Protein AF-A0A2N5FJL2-F1 (afdb_monomer)

Mean predicted aligned error: 6.17 Å

Radius of gyration: 20.55 Å; Cα contacts (8 Å, |Δi|>4): 129; chains: 1; bounding box: 55×32×54 Å

Secondary structure (DSSP, 8-state):
-HHHHHHHHHHHHHTSTHHHHHHHHHHHHHHHHHHHHHHHHHHS--GGG-SS--HHHHHHHHHHHHHHHHHHHHHHHHHHHHHHHHHHHHHTT---HHHHHHHHHHHHHHHHHHHHHHHHHHHHHHHHHH--HHHHTTTT-HHHHHHHHTT-BTTTBPPPTT-TTHHHHHHHHHHHHHHHHHHHHHH--

Foldseek 3Di:
DVVVVVVLVVVLVVCDDPNVVVLVVLLVVLVVLLVLLVCCVPPHDDCVPDPDNDPVSVVSVVSNVSNVVSLVSNVVSVLVVLLSVLVVCVVVVNDDPVVLCCVQLCVLCVPQVVVLVVLVVVLVCCCPPVVPVVQVCLVVPPVQVVCLNVLCDPPNHHHRGPCVVSVSSSVVVVSSVPSSVVVCVVPVD

pLDDT: mean 87.57, std 9.53, range [47.97, 97.12]

Solvent-accessible surface area (backbone atoms only — not comparable to full-atom values): 10441 Å² total; per-residue (Å²): 108,70,69,59,53,52,54,47,52,57,52,50,59,68,47,42,71,70,51,40,53,53,53,52,47,53,36,51,53,19,52,50,32,34,51,47,16,60,49,38,72,72,77,48,77,61,79,92,75,50,94,70,85,42,73,65,57,53,52,54,48,51,42,31,66,45,10,65,62,21,49,52,54,33,50,55,54,50,50,52,56,49,52,50,55,51,52,51,27,53,76,70,74,64,65,48,69,69,63,51,49,52,58,53,50,51,62,50,48,70,52,47,55,58,49,54,52,50,46,52,54,50,36,50,49,40,28,76,76,66,68,39,60,87,41,50,58,47,76,76,36,61,66,18,50,54,27,45,78,71,46,29,27,81,77,83,29,54,58,47,61,88,46,65,75,54,52,58,53,20,55,53,53,50,50,66,52,49,52,61,51,52,48,48,68,72,66,76,115

Structure (mmCIF, N/CA/C/O backbone):
data_AF-A0A2N5FJL2-F1
#
_entry.id   AF-A0A2N5FJL2-F1
#
loop_
_atom_site.group_PDB
_atom_site.id
_atom_site.type_symbol
_atom_site.label_atom_id
_atom_site.label_alt_id
_atom_site.label_comp_id
_atom_site.label_asym_id
_atom_site.label_entity_id
_atom_site.label_seq_id
_atom_site.pdbx_PDB_ins_code
_atom_site.Cartn_x
_atom_site.Cartn_y
_atom_site.Cartn_z
_atom_site.occupancy
_atom_site.B_iso_or_equiv
_atom_site.auth_seq_id
_atom_site.auth_comp_id
_atom_site.auth_asym_id
_atom_site.auth_atom_id
_atom_site.pdbx_PDB_model_num
ATOM 1 N N . MET A 1 1 ? -21.768 -9.552 21.510 1.00 65.56 1 MET A N 1
ATOM 2 C CA . MET A 1 1 ? -20.830 -8.412 21.659 1.00 65.56 1 MET A CA 1
ATOM 3 C C . MET A 1 1 ? -19.763 -8.614 22.739 1.00 65.56 1 MET A C 1
ATOM 5 O O . MET A 1 1 ? -18.588 -8.571 22.404 1.00 65.56 1 MET A O 1
ATOM 9 N N . ARG A 1 2 ? -20.118 -8.923 23.998 1.00 73.81 2 ARG A N 1
ATOM 10 C CA . ARG A 1 2 ? -19.151 -9.041 25.116 1.00 73.81 2 ARG A CA 1
ATOM 11 C C . ARG A 1 2 ? -18.016 -10.065 24.897 1.00 73.81 2 ARG A C 1
ATOM 13 O O . ARG A 1 2 ? -16.868 -9.764 25.193 1.00 73.81 2 ARG A O 1
ATOM 20 N N . LYS A 1 3 ? -18.317 -11.234 24.309 1.00 82.31 3 LYS A N 1
ATOM 21 C CA . LYS A 1 3 ? -17.318 -12.279 23.988 1.00 82.31 3 LYS A CA 1
ATOM 22 C C . LYS A 1 3 ? -16.325 -11.852 22.897 1.00 82.31 3 LYS A C 1
ATOM 24 O O . LYS A 1 3 ? -15.140 -12.136 23.010 1.00 82.31 3 LYS A O 1
ATOM 29 N N . PHE A 1 4 ? -16.798 -11.149 21.864 1.00 81.62 4 PHE A N 1
ATOM 30 C CA . PHE A 1 4 ? -15.938 -10.651 20.786 1.00 81.62 4 PHE A CA 1
ATOM 31 C C . PHE A 1 4 ? -15.020 -9.532 21.283 1.00 81.62 4 PHE A C 1
ATOM 33 O O . PHE A 1 4 ? -13.820 -9.586 21.044 1.00 81.62 4 PHE A O 1
ATOM 40 N N . TYR A 1 5 ? -15.563 -8.578 22.046 1.00 83.12 5 TYR A N 1
ATOM 41 C CA . TYR A 1 5 ? -14.76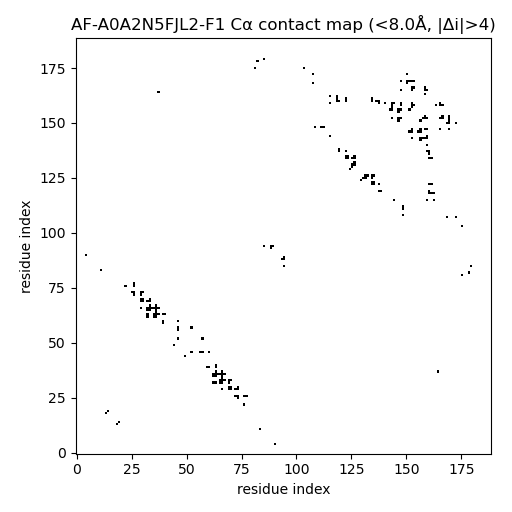3 -7.533 22.685 1.00 83.12 5 TYR A CA 1
ATOM 42 C C . TYR A 1 5 ? -13.690 -8.121 23.610 1.00 83.12 5 TYR A C 1
ATOM 44 O O . TYR A 1 5 ? -12.536 -7.717 23.544 1.00 83.12 5 TYR A O 1
ATOM 52 N N . TRP A 1 6 ? -14.040 -9.124 24.421 1.00 85.19 6 TRP A N 1
ATOM 53 C CA . TRP A 1 6 ? -13.078 -9.794 25.297 1.00 85.19 6 TRP A CA 1
ATOM 54 C C . TRP A 1 6 ? -11.955 -10.489 24.511 1.00 85.19 6 TRP A C 1
ATOM 56 O O . TRP A 1 6 ? -10.779 -10.288 24.812 1.00 85.19 6 TRP A O 1
ATOM 66 N N . ASN A 1 7 ? -12.300 -11.234 23.454 1.00 87.69 7 ASN A N 1
ATOM 67 C CA . ASN A 1 7 ? -11.314 -11.849 22.561 1.00 87.69 7 ASN A CA 1
ATOM 68 C C . ASN A 1 7 ? -10.409 -10.797 21.900 1.00 87.69 7 ASN A C 1
ATOM 70 O O . ASN A 1 7 ? -9.192 -10.979 21.841 1.00 87.69 7 ASN A O 1
ATOM 74 N N . PHE A 1 8 ? -10.994 -9.695 21.420 1.00 88.62 8 PHE A N 1
ATOM 75 C CA . PHE A 1 8 ? -10.256 -8.591 20.815 1.00 88.62 8 PHE A CA 1
ATOM 76 C C . PHE A 1 8 ? -9.307 -7.938 21.819 1.00 88.62 8 PHE A C 1
ATOM 78 O O . PHE A 1 8 ? -8.135 -7.786 21.506 1.00 88.62 8 PHE A O 1
ATOM 85 N N . SER A 1 9 ? -9.774 -7.610 23.025 1.00 87.19 9 SER A N 1
ATOM 86 C CA . SER A 1 9 ? -8.961 -6.982 24.072 1.00 87.19 9 SER A CA 1
ATOM 87 C C . SER A 1 9 ? -7.754 -7.842 24.432 1.00 87.19 9 SER A C 1
ATOM 89 O O . SER A 1 9 ? -6.632 -7.345 24.431 1.00 87.19 9 SER A O 1
ATOM 91 N N . LYS A 1 10 ? -7.969 -9.145 24.654 1.00 89.19 10 LYS A N 1
ATOM 92 C CA . LYS A 1 10 ? -6.892 -10.091 24.962 1.00 89.19 10 LYS A CA 1
ATOM 93 C C . LYS A 1 10 ? -5.885 -10.199 23.815 1.00 89.19 10 LYS A C 1
ATOM 95 O O . LYS A 1 10 ? -4.683 -10.190 24.038 1.00 89.19 10 LYS A O 1
ATOM 100 N N . THR A 1 11 ? -6.370 -10.278 22.577 1.00 88.50 11 THR A N 1
ATOM 101 C CA . THR A 1 11 ? -5.493 -10.336 21.396 1.00 88.50 11 THR A CA 1
ATOM 102 C C . THR A 1 11 ? -4.731 -9.026 21.206 1.00 88.50 11 THR A C 1
ATOM 104 O O . THR A 1 11 ? -3.551 -9.042 20.881 1.00 88.50 11 THR A O 1
ATOM 107 N N . ASN A 1 12 ? -5.389 -7.887 21.425 1.00 89.19 12 ASN A N 1
ATOM 108 C CA . ASN A 1 12 ? -4.780 -6.571 21.320 1.00 89.19 12 ASN A CA 1
ATOM 109 C C . ASN A 1 12 ? -3.627 -6.432 22.315 1.00 89.19 12 ASN A C 1
ATOM 111 O O . ASN A 1 12 ? -2.563 -6.005 21.895 1.00 89.19 12 ASN A O 1
ATOM 115 N N . GLU A 1 13 ? -3.821 -6.842 23.569 1.00 90.19 13 GLU A N 1
ATOM 116 C CA . GLU A 1 13 ? -2.788 -6.847 24.613 1.00 90.19 13 GLU A CA 1
ATOM 117 C C . GLU A 1 13 ? -1.582 -7.721 24.230 1.00 90.19 13 GLU A C 1
ATOM 119 O O . GLU A 1 13 ? -0.443 -7.273 24.317 1.00 90.19 13 GLU A O 1
ATOM 124 N N . LEU A 1 14 ? -1.816 -8.927 23.695 1.00 90.25 14 LEU A N 1
ATOM 125 C CA . LEU A 1 14 ? -0.743 -9.815 23.218 1.00 90.25 14 LEU A CA 1
ATOM 126 C C . LEU A 1 14 ? 0.071 -9.223 22.058 1.00 90.25 14 LEU A C 1
ATOM 128 O O . LEU A 1 14 ? 1.234 -9.574 21.874 1.00 90.25 14 LEU A O 1
ATOM 132 N N . LEU A 1 15 ? -0.544 -8.354 21.256 1.00 90.31 15 LEU A N 1
ATOM 133 C CA . LEU A 1 15 ? 0.090 -7.688 20.120 1.00 90.31 15 LEU A CA 1
ATOM 134 C C . LEU A 1 15 ? 0.692 -6.319 20.494 1.00 90.31 15 LEU A C 1
ATOM 136 O O . LEU A 1 15 ? 1.137 -5.592 19.602 1.00 90.31 15 LEU A O 1
ATOM 140 N N . GLU A 1 16 ? 0.657 -5.899 21.762 1.00 88.94 16 GLU A N 1
ATOM 141 C CA . GLU A 1 16 ? 1.341 -4.689 22.248 1.00 88.94 16 GLU A CA 1
ATOM 142 C C . GLU A 1 16 ? 2.823 -4.959 22.572 1.00 88.94 16 GLU A C 1
ATOM 144 O O . GLU A 1 16 ? 3.306 -6.093 22.563 1.00 88.94 16 GLU A O 1
ATOM 149 N N . GLY A 1 17 ? 3.586 -3.884 22.789 1.00 91.06 17 GLY A N 1
ATOM 150 C CA . GLY A 1 17 ? 5.007 -3.959 23.130 1.00 91.06 17 GLY A CA 1
ATOM 151 C C . GLY A 1 17 ? 5.874 -4.580 22.029 1.00 91.06 17 GLY A C 1
ATOM 152 O O . GLY A 1 17 ? 5.734 -4.259 20.847 1.00 91.06 17 GLY A O 1
ATOM 153 N N . ASN A 1 18 ? 6.783 -5.473 22.430 1.00 92.38 18 ASN A N 1
ATOM 154 C CA . ASN A 1 18 ? 7.815 -6.041 21.556 1.00 92.38 18 ASN A CA 1
ATOM 155 C C . ASN A 1 18 ? 7.240 -6.791 20.348 1.00 92.38 18 ASN A C 1
ATOM 157 O O . ASN A 1 18 ? 7.822 -6.744 19.268 1.00 92.38 18 ASN A O 1
ATOM 161 N N . VAL A 1 19 ? 6.082 -7.442 20.496 1.00 93.25 19 VAL A N 1
ATOM 162 C CA . VAL A 1 19 ? 5.448 -8.185 19.396 1.00 93.25 19 VAL A CA 1
ATOM 163 C C . VAL A 1 19 ? 5.105 -7.251 18.238 1.00 93.25 19 VAL A C 1
ATOM 165 O O . VAL A 1 19 ? 5.407 -7.573 17.092 1.00 93.25 19 VAL A O 1
ATOM 168 N N . SER A 1 20 ? 4.557 -6.064 18.523 1.00 92.75 20 SER A N 1
ATOM 169 C CA . SER A 1 20 ? 4.273 -5.061 17.488 1.00 92.75 20 SER A CA 1
ATOM 170 C C . SER A 1 20 ? 5.537 -4.666 16.726 1.00 92.75 20 SER A C 1
ATOM 172 O O . SER A 1 20 ? 5.499 -4.569 15.504 1.00 92.75 20 SER A O 1
ATOM 174 N N . ILE A 1 21 ? 6.657 -4.495 17.436 1.00 94.12 21 ILE A N 1
ATOM 175 C CA . ILE A 1 21 ? 7.946 -4.107 16.847 1.00 94.12 21 ILE A CA 1
ATOM 176 C C . ILE A 1 21 ? 8.453 -5.195 15.898 1.00 94.12 21 ILE A C 1
ATOM 178 O O . ILE A 1 21 ? 8.869 -4.890 14.782 1.00 94.12 21 ILE A O 1
ATOM 182 N N . TYR A 1 22 ? 8.387 -6.467 16.300 1.00 96.25 22 TYR A N 1
ATOM 183 C CA . TYR A 1 22 ? 8.790 -7.575 15.431 1.00 96.25 22 TYR A CA 1
ATOM 184 C C . TYR A 1 22 ? 7.899 -7.688 14.192 1.00 96.25 22 TYR A C 1
ATOM 186 O O . TYR A 1 22 ? 8.405 -7.911 13.094 1.00 96.25 22 TYR A O 1
ATOM 194 N N . LEU A 1 23 ? 6.585 -7.500 14.337 1.00 95.75 23 LEU A N 1
ATOM 195 C CA . LEU A 1 23 ? 5.662 -7.515 13.201 1.00 95.75 23 LEU A CA 1
ATOM 196 C C . LEU A 1 23 ? 5.923 -6.345 12.243 1.00 95.75 23 LEU A C 1
ATOM 198 O O . LEU A 1 23 ? 5.910 -6.547 11.030 1.00 95.75 23 LEU A O 1
ATOM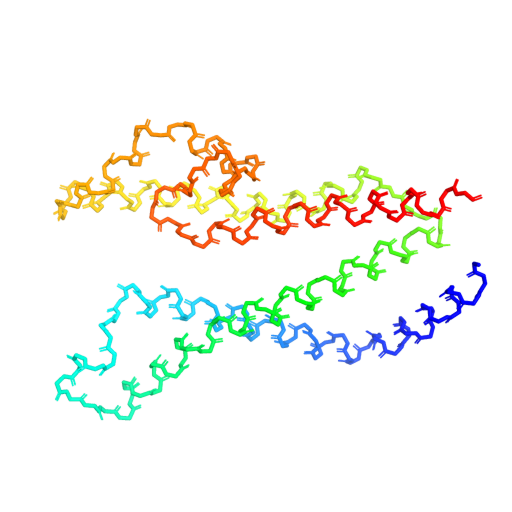 202 N N . ASP A 1 24 ? 6.218 -5.151 12.759 1.00 94.56 24 ASP A N 1
ATOM 203 C CA . ASP A 1 24 ? 6.614 -4.007 11.934 1.00 94.56 24 ASP A CA 1
ATOM 204 C C . ASP A 1 24 ? 7.961 -4.233 11.237 1.00 94.56 24 ASP A C 1
ATOM 206 O O . ASP A 1 24 ? 8.095 -3.902 10.057 1.00 94.56 24 ASP A O 1
ATOM 210 N N . LEU A 1 25 ? 8.928 -4.868 11.908 1.00 96.62 25 LEU A N 1
ATOM 211 C CA . LEU A 1 25 ? 10.204 -5.258 11.306 1.00 96.62 25 LEU A CA 1
ATOM 212 C C . LEU A 1 25 ? 9.999 -6.248 10.153 1.00 96.62 25 LEU A C 1
ATOM 214 O O . LEU A 1 25 ? 10.543 -6.041 9.071 1.00 96.62 25 LEU A O 1
ATOM 218 N N . ILE A 1 26 ? 9.180 -7.286 10.349 1.00 97.12 26 ILE A N 1
ATOM 219 C CA . ILE A 1 26 ? 8.844 -8.253 9.292 1.00 97.12 26 ILE A CA 1
ATOM 220 C C . ILE A 1 26 ? 8.176 -7.538 8.115 1.00 97.12 26 ILE A C 1
ATOM 222 O O . ILE A 1 26 ? 8.493 -7.820 6.959 1.00 97.12 26 ILE A O 1
ATOM 226 N N . ARG A 1 27 ? 7.291 -6.574 8.390 1.00 95.56 27 ARG A N 1
ATOM 227 C CA . ARG A 1 27 ? 6.667 -5.735 7.359 1.00 95.56 27 ARG A CA 1
ATOM 228 C C . ARG A 1 27 ? 7.701 -4.910 6.592 1.00 95.56 27 ARG A C 1
ATOM 230 O O . ARG 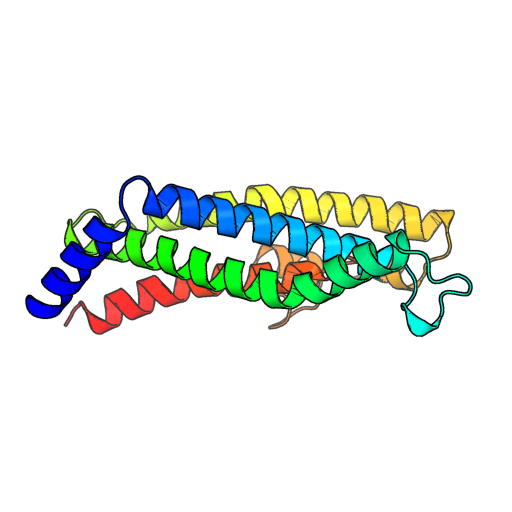A 1 27 ? 7.629 -4.846 5.369 1.00 95.56 27 ARG A O 1
ATOM 237 N N . GLY A 1 28 ? 8.671 -4.320 7.290 1.00 95.81 28 GLY A N 1
ATOM 238 C CA . GLY A 1 28 ? 9.775 -3.569 6.692 1.00 95.81 28 GLY A CA 1
ATOM 239 C C . GLY A 1 28 ? 10.668 -4.439 5.806 1.00 95.81 28 GLY A C 1
ATOM 240 O O . GLY A 1 28 ? 10.928 -4.080 4.661 1.00 95.81 28 GLY A O 1
ATOM 241 N N . ILE A 1 29 ? 11.065 -5.618 6.293 1.00 96.38 29 ILE A N 1
ATOM 242 C CA . ILE A 1 29 ? 11.832 -6.604 5.515 1.00 96.38 29 ILE A CA 1
ATOM 243 C C . ILE A 1 29 ? 11.040 -7.033 4.278 1.00 96.38 29 ILE A C 1
ATOM 245 O O . ILE A 1 29 ? 11.588 -7.064 3.180 1.00 96.38 29 ILE A O 1
ATOM 249 N N . SER A 1 30 ? 9.742 -7.298 4.439 1.00 96.69 30 SER A N 1
ATOM 250 C CA . SER A 1 30 ? 8.867 -7.660 3.323 1.00 96.69 30 SER A CA 1
ATOM 251 C C . SER A 1 30 ? 8.857 -6.561 2.264 1.00 96.69 30 SER A C 1
ATOM 253 O O . SER A 1 30 ? 9.096 -6.848 1.100 1.00 96.69 30 SER A O 1
ATOM 255 N N . ALA A 1 31 ? 8.682 -5.295 2.655 1.00 94.44 31 ALA A N 1
ATOM 256 C CA . ALA A 1 31 ? 8.710 -4.170 1.720 1.00 94.44 31 ALA A CA 1
ATOM 257 C C . ALA A 1 31 ? 10.043 -4.063 0.956 1.00 94.44 31 ALA A C 1
ATOM 259 O O . ALA A 1 31 ? 10.035 -3.813 -0.246 1.00 94.44 31 ALA A O 1
ATOM 260 N N . ILE A 1 32 ? 11.179 -4.304 1.620 1.00 94.25 32 ILE A N 1
ATOM 261 C CA . ILE A 1 32 ? 12.495 -4.323 0.963 1.00 94.25 32 ILE A CA 1
ATOM 262 C C . ILE A 1 32 ? 12.565 -5.446 -0.074 1.00 94.25 32 ILE A C 1
ATOM 264 O O . ILE A 1 32 ? 12.991 -5.200 -1.199 1.00 94.25 32 ILE A O 1
ATOM 268 N N . LEU A 1 33 ? 12.118 -6.657 0.269 1.00 94.31 33 LEU A N 1
ATOM 269 C CA . LEU A 1 33 ? 12.106 -7.791 -0.661 1.00 94.31 33 LEU A CA 1
ATOM 270 C C . LEU A 1 33 ? 11.237 -7.514 -1.894 1.00 94.31 33 LEU A C 1
ATOM 272 O O . LEU A 1 33 ? 11.643 -7.845 -3.003 1.00 94.31 33 LEU A O 1
ATOM 276 N N . VAL A 1 34 ? 10.091 -6.845 -1.726 1.00 94.06 34 VAL A N 1
ATOM 277 C CA . VAL A 1 34 ? 9.234 -6.423 -2.848 1.00 94.06 34 VAL A CA 1
ATOM 278 C C . VAL A 1 34 ? 9.956 -5.432 -3.762 1.00 94.06 34 VAL A C 1
ATOM 280 O O . VAL A 1 34 ? 9.934 -5.583 -4.980 1.00 94.06 34 VAL A O 1
ATOM 283 N N . VAL A 1 35 ? 10.646 -4.439 -3.195 1.00 91.50 35 VAL A N 1
ATOM 284 C CA . VAL A 1 35 ? 11.438 -3.488 -3.993 1.00 91.50 35 VAL A CA 1
ATOM 285 C C . VAL A 1 35 ? 12.571 -4.203 -4.729 1.00 91.50 35 VAL A C 1
ATOM 287 O O . VAL A 1 35 ? 12.809 -3.919 -5.901 1.00 91.50 35 VAL A O 1
ATOM 290 N N . MET A 1 36 ? 13.253 -5.146 -4.073 1.00 90.00 36 MET A N 1
ATOM 291 C CA . MET A 1 36 ? 14.315 -5.932 -4.704 1.00 90.00 36 MET A CA 1
ATOM 292 C C . MET A 1 36 ? 13.787 -6.790 -5.855 1.00 90.00 36 MET A C 1
ATOM 294 O O . MET A 1 36 ? 14.445 -6.871 -6.888 1.00 90.00 36 MET A O 1
ATOM 298 N N . GLU A 1 37 ? 12.602 -7.385 -5.724 1.00 90.62 37 GLU A N 1
ATOM 299 C CA . GLU A 1 37 ? 11.956 -8.127 -6.810 1.00 90.62 37 GLU A CA 1
ATOM 300 C C . GLU A 1 37 ? 11.612 -7.220 -7.995 1.00 90.62 37 GLU A C 1
ATOM 302 O O . GLU A 1 37 ? 11.964 -7.551 -9.128 1.00 90.62 37 GLU A O 1
ATOM 307 N N . HIS A 1 38 ? 11.027 -6.045 -7.751 1.00 89.56 38 HIS A N 1
ATOM 308 C CA . HIS A 1 38 ? 10.702 -5.089 -8.812 1.00 89.56 38 HIS A CA 1
ATOM 309 C C . HIS A 1 38 ? 11.944 -4.537 -9.518 1.00 89.56 38 HIS A C 1
ATOM 311 O O . HIS A 1 38 ? 11.921 -4.330 -10.728 1.00 89.56 38 HIS A O 1
ATOM 317 N N . LEU A 1 39 ? 13.043 -4.311 -8.794 1.00 86.62 39 LEU A N 1
ATOM 318 C CA . LEU A 1 39 ? 14.315 -3.923 -9.406 1.00 86.62 39 LEU A CA 1
ATOM 319 C C . LEU A 1 39 ? 14.905 -5.078 -10.215 1.00 86.62 39 LEU A C 1
ATOM 321 O O . LEU A 1 39 ? 15.305 -4.898 -11.362 1.00 86.62 39 LEU A O 1
ATOM 325 N N . SER A 1 40 ? 14.932 -6.273 -9.630 1.00 84.44 40 SER A N 1
ATOM 326 C CA . SER A 1 40 ? 15.533 -7.458 -10.234 1.00 84.44 40 SER A CA 1
ATOM 327 C C . SER A 1 40 ? 14.811 -7.881 -11.517 1.00 84.44 40 SER A C 1
ATOM 329 O O . SER A 1 40 ? 15.462 -8.094 -12.534 1.00 84.44 40 SER A O 1
ATOM 331 N N . SER A 1 41 ? 13.474 -7.874 -11.522 1.00 81.25 41 SER A N 1
ATOM 332 C CA . SER A 1 41 ? 12.656 -8.201 -12.703 1.00 81.25 41 SER A CA 1
ATOM 333 C C . SER A 1 41 ? 12.803 -7.206 -13.859 1.00 81.25 41 SER A C 1
ATOM 335 O O . SER A 1 41 ? 12.431 -7.519 -14.988 1.00 81.25 41 SER A O 1
ATOM 337 N N . ARG A 1 42 ? 13.329 -6.003 -13.597 1.00 80.69 42 ARG A N 1
ATOM 338 C CA . ARG A 1 42 ? 13.566 -4.967 -14.615 1.00 80.69 42 ARG A CA 1
ATOM 339 C C . ARG A 1 42 ? 15.014 -4.898 -15.080 1.00 80.69 42 ARG A C 1
ATOM 341 O O . ARG A 1 42 ? 15.252 -4.511 -16.219 1.00 80.69 42 ARG A O 1
ATOM 348 N N . LEU A 1 43 ? 15.964 -5.214 -14.202 1.00 80.38 43 LEU A N 1
ATOM 349 C CA . LEU A 1 43 ? 17.396 -5.048 -14.461 1.00 80.38 43 LEU A CA 1
ATOM 350 C C . LEU A 1 43 ? 18.094 -6.344 -14.875 1.00 80.38 43 LEU A C 1
ATOM 352 O O . LEU A 1 43 ? 19.145 -6.278 -15.510 1.00 80.38 43 LEU A O 1
ATOM 356 N N . PHE A 1 44 ? 17.550 -7.506 -14.515 1.00 80.44 44 PHE A N 1
ATOM 357 C CA . PHE A 1 44 ? 18.192 -8.794 -14.754 1.00 80.44 44 PHE A CA 1
ATOM 358 C C . PHE A 1 44 ? 17.378 -9.675 -15.703 1.00 80.44 44 PHE A C 1
ATOM 360 O O . PHE A 1 44 ? 16.153 -9.601 -15.768 1.00 80.44 44 PHE A O 1
ATOM 367 N N . VAL A 1 45 ? 18.095 -10.523 -16.440 1.00 76.19 45 VAL A N 1
ATOM 368 C CA . VAL A 1 45 ? 17.514 -11.571 -17.287 1.00 76.19 45 VAL A CA 1
ATOM 369 C C . VAL A 1 45 ? 17.101 -12.779 -16.443 1.00 76.19 45 VAL A C 1
ATOM 371 O O . VAL A 1 45 ? 17.543 -12.938 -15.301 1.00 76.19 45 VAL A O 1
ATOM 374 N N . GLY A 1 46 ? 16.250 -13.641 -17.003 1.00 74.38 46 GLY A N 1
ATOM 375 C CA . GLY A 1 46 ? 15.836 -14.873 -16.339 1.00 74.38 46 GLY A CA 1
ATOM 376 C C . GLY A 1 46 ? 17.038 -15.756 -15.996 1.00 74.38 46 GLY A C 1
ATOM 377 O O . GLY A 1 46 ? 17.997 -15.836 -16.757 1.00 74.38 46 GLY A O 1
ATOM 378 N N . TYR A 1 47 ? 16.991 -16.450 -14.853 1.00 69.06 47 TYR A N 1
ATOM 379 C CA . TYR A 1 47 ? 18.125 -17.255 -14.372 1.00 69.06 47 TYR A CA 1
ATOM 380 C C . TYR A 1 47 ? 18.589 -18.331 -15.369 1.00 69.06 47 TYR A C 1
ATOM 382 O O . TYR A 1 47 ? 19.772 -18.660 -15.414 1.00 69.06 47 TYR A O 1
ATOM 390 N N . GLY A 1 48 ? 17.669 -18.854 -16.189 1.00 71.56 48 GLY A N 1
ATOM 391 C CA . GLY A 1 48 ? 17.972 -19.831 -17.240 1.00 71.56 48 GLY A CA 1
ATOM 392 C C . GLY A 1 48 ? 18.796 -19.279 -18.407 1.00 71.56 48 GLY A C 1
ATOM 393 O O . GLY A 1 48 ? 19.444 -20.062 -19.094 1.00 71.56 48 GLY A O 1
ATOM 394 N N . ASP A 1 49 ? 18.825 -17.958 -18.586 1.00 78.06 49 ASP A N 1
ATOM 395 C CA . ASP A 1 49 ? 19.524 -17.274 -19.681 1.00 78.06 49 ASP A CA 1
ATOM 396 C C . ASP A 1 49 ? 20.906 -16.745 -19.252 1.00 78.06 49 ASP A C 1
ATOM 398 O O . ASP A 1 49 ? 21.593 -16.065 -20.014 1.00 78.06 49 ASP A O 1
ATOM 402 N N . ILE A 1 50 ? 21.328 -17.025 -18.012 1.00 81.12 50 ILE A N 1
ATOM 403 C CA . ILE A 1 50 ? 22.609 -16.564 -17.472 1.00 81.12 50 ILE A CA 1
ATOM 404 C C . ILE A 1 50 ? 23.726 -17.520 -17.908 1.00 81.12 50 ILE A C 1
ATOM 406 O O . ILE A 1 50 ? 23.804 -18.653 -17.435 1.00 81.12 50 ILE A O 1
ATOM 410 N N . GLU A 1 51 ? 24.647 -17.026 -18.741 1.00 77.12 51 GLU A N 1
ATOM 411 C CA . GLU A 1 51 ? 25.811 -17.789 -19.223 1.00 77.12 51 GLU A CA 1
ATOM 412 C C . GLU A 1 51 ? 26.753 -18.245 -18.091 1.00 77.12 51 GLU A C 1
ATOM 414 O O . GLU A 1 51 ? 27.380 -19.299 -18.190 1.00 77.12 51 GLU A O 1
ATOM 419 N N . ASN A 1 52 ? 26.852 -17.474 -16.998 1.00 76.19 52 ASN A N 1
ATOM 420 C CA . ASN A 1 52 ? 27.701 -17.791 -15.846 1.00 76.19 52 ASN A CA 1
ATOM 421 C C . ASN A 1 52 ? 26.935 -17.697 -14.515 1.00 76.19 52 ASN A C 1
ATOM 423 O O . ASN A 1 52 ? 26.734 -16.618 -13.947 1.00 76.19 52 ASN A O 1
ATOM 427 N N . GLN A 1 53 ? 26.513 -18.853 -14.005 1.00 80.00 53 GLN A N 1
ATOM 428 C CA . GLN A 1 53 ? 25.713 -18.996 -12.787 1.00 80.00 53 GLN A CA 1
ATOM 429 C C . GLN A 1 53 ? 26.564 -18.828 -11.517 1.00 80.00 53 GLN A C 1
ATOM 431 O O . GLN A 1 53 ? 26.850 -19.777 -10.787 1.00 80.00 53 GLN A O 1
ATOM 436 N N . SER A 1 54 ? 26.973 -17.593 -11.233 1.00 86.06 54 SER A N 1
ATOM 437 C CA . SER A 1 54 ? 27.687 -17.257 -9.997 1.00 86.06 54 SER A CA 1
ATOM 438 C C . SER A 1 54 ? 26.794 -17.370 -8.749 1.00 86.06 54 SER A C 1
ATOM 440 O O . SER A 1 54 ? 25.570 -17.225 -8.817 1.00 86.06 54 SER A O 1
ATOM 442 N N . LEU A 1 55 ? 27.415 -17.537 -7.572 1.00 86.25 55 LEU A N 1
ATOM 443 C CA . LEU A 1 55 ? 26.719 -17.480 -6.276 1.00 86.25 55 LEU A CA 1
ATOM 444 C C . LEU A 1 55 ? 25.904 -16.182 -6.132 1.00 86.25 55 LEU A C 1
ATOM 446 O O . LEU A 1 55 ? 24.783 -16.201 -5.634 1.00 86.25 55 LEU A O 1
ATOM 450 N N . LEU A 1 56 ? 26.452 -15.057 -6.600 1.00 84.75 56 LEU A N 1
ATOM 451 C CA . LEU A 1 56 ? 25.778 -13.763 -6.550 1.00 84.75 56 LEU A CA 1
ATOM 452 C C . LEU A 1 56 ? 24.512 -13.748 -7.418 1.00 84.75 56 LEU A C 1
ATOM 454 O O . LEU A 1 56 ? 23.470 -13.293 -6.953 1.00 84.75 56 LEU A O 1
ATOM 458 N N . ALA A 1 57 ? 24.576 -14.290 -8.638 1.00 83.06 57 ALA A N 1
ATOM 459 C CA . ALA A 1 57 ? 23.411 -14.409 -9.515 1.00 83.06 57 ALA A CA 1
ATOM 460 C C . ALA A 1 57 ? 22.318 -15.290 -8.887 1.00 83.06 57 ALA A C 1
ATOM 462 O O . ALA A 1 57 ? 21.141 -14.934 -8.916 1.00 83.06 57 ALA A O 1
ATOM 463 N N . MET A 1 58 ? 22.708 -16.394 -8.242 1.00 84.69 58 MET A N 1
ATOM 464 C CA . MET A 1 58 ? 21.783 -17.254 -7.500 1.00 84.69 58 MET A CA 1
ATOM 465 C C . MET A 1 58 ? 21.117 -16.514 -6.329 1.00 84.69 58 MET A C 1
ATOM 467 O O . MET A 1 58 ? 19.908 -16.629 -6.142 1.00 84.69 58 MET A O 1
ATOM 471 N N . LEU A 1 59 ? 21.875 -15.726 -5.558 1.00 85.06 59 LEU A N 1
ATOM 472 C CA . LEU A 1 59 ? 21.333 -14.936 -4.447 1.00 85.06 59 LEU A CA 1
ATOM 473 C C . LEU A 1 59 ? 20.368 -13.842 -4.928 1.00 85.06 59 LEU A C 1
ATOM 475 O O . LEU A 1 59 ? 19.299 -13.676 -4.346 1.00 85.06 59 LEU A O 1
ATOM 479 N N . LEU A 1 60 ? 20.704 -13.120 -6.000 1.00 83.62 60 LEU A N 1
ATOM 480 C CA . LEU A 1 60 ? 19.830 -12.095 -6.585 1.00 83.62 60 LEU A CA 1
ATOM 481 C C . LEU A 1 60 ? 18.537 -12.696 -7.149 1.00 83.62 60 LEU A C 1
ATOM 483 O O . LEU A 1 60 ? 17.464 -12.110 -6.995 1.00 83.62 60 LEU A O 1
ATOM 487 N N . TYR A 1 61 ? 18.626 -13.879 -7.756 1.00 85.44 61 TYR A N 1
ATOM 488 C CA . TYR A 1 61 ? 17.454 -14.603 -8.230 1.00 85.44 61 TYR A CA 1
ATOM 489 C C . TYR A 1 61 ? 16.581 -15.101 -7.074 1.00 85.44 61 TYR A C 1
ATOM 491 O O . TYR A 1 61 ? 15.363 -14.950 -7.115 1.00 85.44 61 TYR A O 1
ATOM 499 N N . LEU A 1 62 ? 17.181 -15.606 -5.990 1.00 85.44 62 LEU A N 1
ATOM 500 C CA . LEU A 1 62 ? 16.434 -15.973 -4.786 1.00 85.44 62 LEU A CA 1
ATOM 501 C C . LEU A 1 62 ? 15.650 -14.776 -4.228 1.00 85.44 62 LEU A C 1
ATOM 503 O O . LEU A 1 62 ? 14.471 -14.912 -3.911 1.00 85.44 62 LEU A O 1
ATOM 507 N N . LEU A 1 63 ? 16.275 -13.597 -4.150 1.00 84.88 63 LEU A N 1
ATOM 508 C CA . LEU A 1 63 ? 15.603 -12.371 -3.705 1.00 84.88 63 LEU A CA 1
ATOM 509 C C . LEU A 1 63 ? 14.425 -11.987 -4.612 1.00 84.88 63 LEU A C 1
ATOM 511 O O . LEU A 1 63 ? 13.408 -11.523 -4.103 1.00 84.88 63 LEU A O 1
ATOM 515 N N . ASN A 1 64 ? 14.534 -12.220 -5.924 1.00 85.81 64 ASN A N 1
ATOM 516 C CA . ASN A 1 64 ? 13.438 -12.004 -6.868 1.00 85.81 64 ASN A CA 1
ATOM 517 C C . ASN A 1 64 ? 12.238 -12.919 -6.565 1.00 85.81 64 ASN A C 1
ATOM 519 O O . ASN A 1 64 ? 11.126 -12.435 -6.375 1.00 85.81 64 ASN A O 1
ATOM 523 N N . ILE A 1 65 ? 12.463 -14.226 -6.400 1.00 87.69 65 ILE A N 1
ATOM 524 C CA . ILE A 1 65 ? 11.383 -15.190 -6.112 1.00 87.69 65 ILE A CA 1
ATOM 525 C C . ILE A 1 65 ? 10.666 -14.858 -4.794 1.00 87.69 65 ILE A C 1
ATOM 527 O O . ILE A 1 65 ? 9.457 -15.063 -4.663 1.00 87.69 65 ILE A O 1
ATOM 531 N N . LEU A 1 66 ? 11.397 -14.335 -3.806 1.00 91.50 66 LEU A N 1
ATOM 532 C CA . LEU A 1 66 ? 10.840 -13.987 -2.500 1.00 91.50 66 LEU A CA 1
ATOM 533 C C . LEU A 1 66 ? 9.910 -12.766 -2.527 1.00 91.50 66 LEU A C 1
ATOM 535 O O . LEU A 1 66 ? 9.138 -12.596 -1.581 1.00 91.50 66 LEU A O 1
ATOM 539 N N . GLY A 1 67 ? 9.923 -11.946 -3.583 1.00 91.00 67 GLY A N 1
ATOM 540 C CA . GLY A 1 67 ? 9.085 -10.748 -3.665 1.00 91.00 67 GLY A CA 1
ATOM 541 C C . GLY A 1 67 ? 7.589 -11.051 -3.625 1.00 91.00 67 GLY A C 1
ATOM 542 O O . GLY A 1 67 ? 6.866 -10.448 -2.835 1.00 91.00 67 GLY A O 1
ATOM 543 N N . GLY A 1 68 ? 7.121 -12.035 -4.399 1.00 91.19 68 GLY A N 1
ATOM 544 C CA . GLY A 1 68 ? 5.705 -12.426 -4.423 1.00 91.19 68 GLY A CA 1
ATOM 545 C C . GLY A 1 68 ? 5.162 -12.814 -3.036 1.00 91.19 68 GLY A C 1
ATOM 546 O O . GLY A 1 68 ? 4.220 -12.182 -2.549 1.00 91.19 68 GLY A O 1
ATOM 547 N N . PRO A 1 69 ? 5.768 -13.799 -2.345 1.00 94.88 69 PRO A N 1
ATOM 548 C CA . PRO A 1 69 ? 5.408 -14.139 -0.969 1.00 94.88 69 PRO A CA 1
ATOM 549 C C . PRO A 1 69 ? 5.543 -12.961 0.007 1.00 94.88 69 PRO A C 1
ATOM 551 O O . PRO A 1 69 ? 4.696 -12.795 0.888 1.00 94.88 69 PRO A O 1
ATOM 554 N N . ALA A 1 70 ? 6.565 -12.115 -0.156 1.00 95.81 70 ALA A N 1
ATOM 555 C CA . ALA A 1 70 ? 6.764 -10.939 0.688 1.00 95.81 70 ALA A CA 1
ATOM 556 C C . ALA A 1 70 ? 5.620 -9.920 0.556 1.00 95.81 70 ALA A C 1
ATOM 558 O O . ALA A 1 70 ? 5.170 -9.394 1.576 1.00 95.81 70 ALA A O 1
ATOM 559 N N . VAL A 1 71 ? 5.081 -9.691 -0.650 1.00 94.81 71 VAL A N 1
ATOM 560 C CA . VAL A 1 71 ? 3.884 -8.849 -0.849 1.00 94.81 71 VAL A CA 1
ATOM 561 C C . VAL A 1 71 ? 2.714 -9.379 -0.013 1.00 94.81 71 VAL A C 1
ATOM 563 O O . VAL A 1 71 ? 2.036 -8.607 0.665 1.00 94.81 71 VAL A O 1
ATOM 566 N N . ILE A 1 72 ? 2.489 -10.695 -0.005 1.00 95.38 72 ILE A N 1
ATOM 567 C CA . ILE A 1 72 ? 1.389 -11.312 0.752 1.00 95.38 72 ILE A CA 1
ATOM 568 C C . ILE A 1 72 ? 1.575 -11.086 2.256 1.00 95.38 72 ILE A C 1
ATOM 570 O O . ILE A 1 72 ? 0.643 -10.644 2.931 1.00 95.38 72 ILE A O 1
ATOM 574 N N . ILE A 1 73 ? 2.780 -11.334 2.781 1.00 96.56 73 ILE A N 1
ATOM 575 C CA . ILE A 1 73 ? 3.105 -11.092 4.196 1.00 96.56 73 ILE A CA 1
ATOM 576 C C . ILE A 1 73 ? 2.864 -9.620 4.546 1.00 96.56 73 ILE A C 1
ATOM 578 O O . ILE A 1 73 ? 2.209 -9.316 5.547 1.00 96.56 73 ILE A O 1
ATOM 582 N N . PHE A 1 74 ? 3.330 -8.702 3.696 1.00 95.56 74 PHE A N 1
ATOM 583 C CA . PHE A 1 74 ? 3.119 -7.270 3.871 1.00 95.56 74 PHE A CA 1
ATOM 584 C C . PHE A 1 74 ? 1.627 -6.920 3.959 1.00 95.56 74 PHE A C 1
ATOM 586 O O . PHE A 1 74 ? 1.226 -6.196 4.875 1.00 95.56 74 PHE A O 1
ATOM 593 N N . PHE A 1 75 ? 0.790 -7.453 3.063 1.00 94.69 75 PHE A N 1
ATOM 594 C CA . PHE A 1 75 ? -0.653 -7.198 3.065 1.00 94.69 75 PHE A CA 1
ATOM 595 C C . PHE A 1 75 ? -1.363 -7.779 4.285 1.00 94.69 75 PHE A C 1
ATOM 597 O O . PHE A 1 75 ? -2.170 -7.081 4.901 1.00 94.69 75 PHE A O 1
ATOM 604 N N . VAL A 1 76 ? -1.048 -9.015 4.679 1.00 95.81 76 VAL A N 1
ATOM 605 C CA . VAL 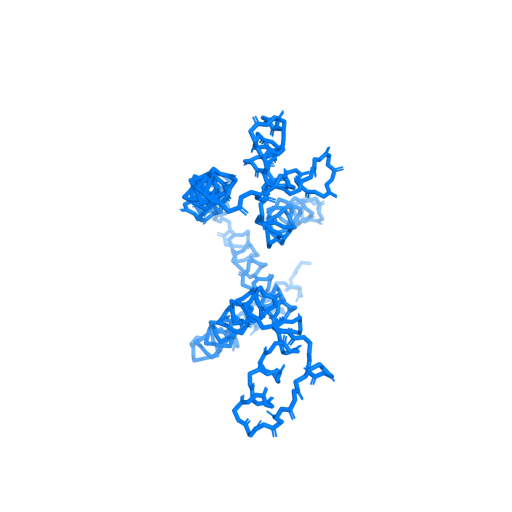A 1 76 ? -1.657 -9.664 5.851 1.00 95.81 76 VAL A CA 1
ATOM 606 C C . VAL A 1 76 ? -1.355 -8.874 7.123 1.00 95.81 76 VAL A C 1
ATOM 608 O O . VAL A 1 76 ? -2.267 -8.551 7.888 1.00 95.81 76 VAL A O 1
ATOM 611 N N . LEU A 1 77 ? -0.091 -8.500 7.330 1.00 95.50 77 LEU A N 1
ATOM 612 C CA . LEU A 1 77 ? 0.313 -7.718 8.498 1.00 95.50 77 LEU A CA 1
ATOM 613 C C . LEU A 1 77 ? -0.283 -6.309 8.471 1.00 95.50 77 LEU A C 1
ATOM 615 O O . LEU A 1 77 ? -0.756 -5.820 9.495 1.00 95.50 77 LEU A O 1
ATOM 619 N N . SER A 1 78 ? -0.324 -5.664 7.304 1.00 93.31 78 SER A N 1
ATOM 620 C CA . SER A 1 78 ? -0.988 -4.367 7.152 1.00 93.31 78 SER A CA 1
ATOM 621 C C . SER A 1 78 ? -2.465 -4.465 7.533 1.00 93.31 78 SER A C 1
ATOM 623 O O . SER A 1 78 ? -2.931 -3.680 8.358 1.00 93.31 78 SER A O 1
ATOM 625 N N . GLY A 1 79 ? -3.174 -5.476 7.025 1.00 93.75 79 GLY A N 1
ATOM 626 C CA . GLY A 1 79 ? -4.568 -5.760 7.364 1.00 93.75 79 GLY A CA 1
ATOM 627 C C . GLY A 1 79 ? -4.789 -5.960 8.864 1.00 93.75 79 GLY A C 1
ATOM 628 O O . GLY A 1 79 ? -5.720 -5.377 9.419 1.00 93.75 79 GLY A O 1
ATOM 629 N N . LEU A 1 80 ? -3.900 -6.699 9.537 1.00 93.62 80 LEU A N 1
ATOM 630 C CA . LEU A 1 80 ? -3.925 -6.891 10.992 1.00 9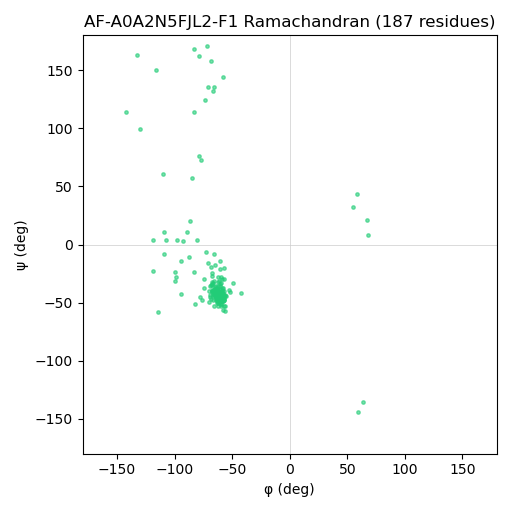3.62 80 LEU A CA 1
ATOM 631 C C . LEU A 1 80 ? -3.824 -5.561 11.756 1.00 93.62 80 LEU A C 1
ATOM 633 O O . LEU A 1 80 ? -4.612 -5.305 12.666 1.00 93.62 80 LEU A O 1
ATOM 637 N N . PHE A 1 81 ? -2.879 -4.691 11.392 1.00 92.62 81 PHE A N 1
ATOM 638 C CA . PHE A 1 81 ? -2.712 -3.396 12.060 1.00 92.62 81 PHE A CA 1
ATOM 639 C C . PHE A 1 81 ? -3.887 -2.450 11.805 1.00 92.62 81 PHE A C 1
ATOM 641 O O . PHE A 1 81 ? -4.336 -1.739 12.710 1.00 92.62 81 PHE A O 1
ATOM 648 N N . ILE A 1 82 ? -4.419 -2.451 10.584 1.00 93.38 82 ILE A N 1
ATOM 649 C CA . ILE A 1 82 ? -5.568 -1.625 10.214 1.00 93.38 82 ILE A CA 1
ATOM 650 C C . ILE A 1 82 ? -6.799 -2.075 10.986 1.00 93.38 82 ILE A C 1
ATOM 652 O O . ILE A 1 82 ? -7.416 -1.242 11.654 1.00 93.38 82 ILE A O 1
ATOM 656 N N . SER A 1 83 ? -7.127 -3.369 10.939 1.00 92.50 83 SER A N 1
ATOM 657 C CA . SER A 1 83 ? -8.314 -3.913 11.596 1.00 92.50 83 SER A CA 1
ATOM 658 C C . SER A 1 83 ? -8.278 -3.646 13.095 1.00 92.50 83 SER A C 1
ATOM 660 O O . SER A 1 83 ? -9.256 -3.161 13.660 1.00 92.50 83 SER A O 1
ATOM 662 N N . ARG A 1 84 ? -7.113 -3.833 13.719 1.00 92.00 84 ARG A N 1
ATOM 663 C CA . ARG A 1 84 ? -6.871 -3.534 15.129 1.00 92.00 84 ARG A CA 1
ATOM 664 C C . ARG A 1 84 ? -7.074 -2.056 15.459 1.00 92.00 84 ARG A C 1
ATOM 666 O O . ARG A 1 84 ? -7.768 -1.750 16.425 1.00 92.00 84 ARG A O 1
ATOM 673 N N . SER A 1 85 ? -6.534 -1.143 14.648 1.00 92.12 85 SER A N 1
ATOM 674 C CA . SER A 1 85 ? -6.709 0.304 14.859 1.00 92.12 85 SER A CA 1
ATOM 675 C C . SER A 1 85 ? -8.175 0.742 14.759 1.00 92.12 85 SER A C 1
ATOM 677 O O . SER A 1 85 ? -8.643 1.530 15.580 1.00 92.12 85 SER A O 1
ATOM 679 N N . VAL A 1 86 ? -8.912 0.195 13.788 1.00 93.62 86 VAL A N 1
ATOM 680 C CA . VAL A 1 86 ? -10.326 0.508 13.551 1.00 93.62 86 VAL A CA 1
ATOM 681 C C . VAL A 1 86 ? -11.191 -0.070 14.671 1.00 93.62 86 VAL A C 1
ATOM 683 O O . VAL A 1 86 ? -11.973 0.663 15.268 1.00 93.62 86 VAL A O 1
ATOM 686 N N . LEU A 1 87 ? -11.016 -1.353 15.007 1.00 92.44 87 LEU A N 1
ATOM 687 C CA . LEU A 1 87 ? -11.759 -2.019 16.081 1.00 92.44 87 LEU A CA 1
ATOM 688 C C . LEU A 1 87 ? -11.547 -1.322 17.426 1.00 92.44 87 LEU A C 1
ATOM 690 O O . LEU A 1 87 ? -12.518 -1.055 18.129 1.00 92.44 87 LEU A O 1
ATOM 694 N N . LYS A 1 88 ? -10.300 -0.966 17.761 1.00 91.12 88 LYS A N 1
ATOM 695 C CA . LYS A 1 88 ? -9.982 -0.224 18.987 1.00 91.12 88 LYS A CA 1
ATOM 696 C C . LYS A 1 88 ? -10.719 1.115 19.035 1.00 91.12 88 LYS A C 1
ATOM 698 O O . LYS A 1 88 ? -11.380 1.411 20.025 1.00 91.12 88 LYS A O 1
ATOM 703 N N . ALA A 1 89 ? -10.666 1.893 17.953 1.00 91.94 89 ALA A N 1
ATOM 704 C CA . ALA A 1 89 ? -11.338 3.189 17.883 1.00 91.94 89 ALA A CA 1
ATOM 705 C C . ALA A 1 89 ? -12.869 3.076 17.991 1.00 91.94 89 ALA A C 1
ATOM 707 O O . ALA A 1 89 ? -13.490 3.899 18.662 1.00 91.94 89 ALA A O 1
ATOM 708 N N . VAL A 1 90 ? -13.475 2.059 17.370 1.00 90.88 90 VAL A N 1
ATOM 709 C CA . VAL A 1 90 ? -14.921 1.803 17.466 1.00 90.88 90 VAL A CA 1
ATOM 710 C C . VAL A 1 90 ? -15.311 1.398 18.888 1.00 90.88 90 VAL A C 1
ATOM 712 O O . VAL A 1 90 ? -16.227 1.991 19.449 1.00 90.88 90 VAL A O 1
ATOM 715 N N . TYR A 1 91 ? -14.595 0.460 19.516 1.00 87.94 91 TYR A N 1
ATOM 716 C CA . TYR A 1 91 ? -14.920 0.012 20.877 1.00 87.94 91 TYR A CA 1
ATOM 717 C C . TYR A 1 91 ? -14.720 1.076 2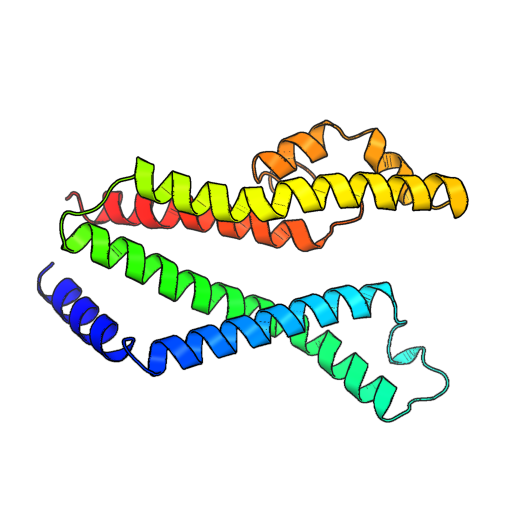1.950 1.00 87.94 91 TYR A C 1
ATOM 719 O O . TYR A 1 91 ? -15.463 1.107 22.926 1.00 87.94 91 TYR A O 1
ATOM 727 N N . GLU A 1 92 ? -13.733 1.951 21.780 1.00 89.69 92 GLU A N 1
ATOM 728 C CA . GLU A 1 92 ? -13.494 3.064 22.698 1.00 89.69 92 GLU A CA 1
ATOM 729 C C . GLU A 1 92 ? -14.426 4.263 22.445 1.00 89.69 92 GLU A C 1
ATOM 731 O O . GLU A 1 92 ? -14.265 5.291 23.098 1.00 89.69 92 GLU A O 1
ATOM 736 N N . ASN A 1 93 ? -15.386 4.164 21.512 1.00 88.75 93 ASN A N 1
ATOM 737 C CA . ASN A 1 93 ? -16.250 5.269 21.068 1.00 88.75 93 ASN A CA 1
ATOM 738 C C . ASN A 1 93 ? -15.463 6.507 20.587 1.00 88.75 93 ASN A C 1
ATOM 740 O O . ASN A 1 93 ? -15.907 7.644 20.730 1.00 88.75 93 ASN A O 1
ATOM 744 N N . LYS A 1 94 ? -14.280 6.290 20.002 1.00 92.88 94 LYS A N 1
ATOM 745 C CA . LYS A 1 94 ? -13.385 7.328 19.457 1.00 92.88 94 LYS A CA 1
ATOM 746 C C . LYS A 1 94 ? -13.331 7.317 17.927 1.00 92.88 94 LYS A C 1
ATOM 748 O O . LYS A 1 94 ? -12.461 7.952 17.329 1.00 92.88 94 LYS A O 1
ATOM 753 N N . TRP A 1 95 ? -14.214 6.564 17.273 1.00 93.94 95 TRP A N 1
ATOM 754 C CA . TRP A 1 95 ? -14.227 6.448 15.819 1.00 93.94 95 TRP A CA 1
ATOM 755 C C . TRP A 1 95 ? -14.598 7.774 15.144 1.00 93.94 95 TRP A C 1
ATOM 757 O O . TRP A 1 95 ? -15.589 8.415 15.483 1.00 93.94 95 TRP A O 1
ATOM 767 N N . SER A 1 96 ? -13.813 8.160 14.137 1.00 94.75 96 SER A N 1
ATOM 768 C CA . SER A 1 96 ? -14.090 9.312 13.283 1.00 94.75 96 SER A CA 1
ATOM 769 C C . SER A 1 96 ? -13.692 8.998 11.849 1.00 94.75 96 SER A C 1
ATOM 771 O O . SER A 1 96 ? -12.506 8.862 11.541 1.00 94.75 96 SER A O 1
ATOM 773 N N . TRP A 1 97 ? -14.688 8.941 10.960 1.00 94.38 97 TRP A N 1
ATOM 774 C CA . TRP A 1 97 ? -14.477 8.747 9.523 1.00 94.38 97 TRP A CA 1
ATOM 775 C C . TRP A 1 97 ? -13.540 9.795 8.937 1.00 94.38 97 TRP A C 1
ATOM 777 O O . TRP A 1 97 ? -12.618 9.454 8.205 1.00 94.38 97 TRP A O 1
ATOM 787 N N . LYS A 1 98 ? -13.727 11.066 9.308 1.00 96.12 98 LYS A N 1
ATOM 788 C CA . LYS A 1 98 ? -12.894 12.166 8.818 1.00 96.12 98 LYS A CA 1
ATOM 789 C C . LYS A 1 98 ? -11.421 11.954 9.177 1.00 96.12 98 LYS A C 1
ATOM 791 O O . LYS A 1 98 ? -10.573 12.009 8.295 1.00 96.12 98 LYS A O 1
ATOM 796 N N . SER A 1 99 ? -11.124 11.680 10.450 1.00 94.81 99 SER A N 1
ATOM 797 C CA . SER A 1 99 ? -9.745 11.454 10.908 1.00 94.81 99 SER A CA 1
ATOM 798 C C . SER A 1 99 ? -9.128 10.217 10.250 1.00 94.81 99 SER A C 1
ATOM 800 O O . SER A 1 99 ? -8.009 10.267 9.741 1.00 94.81 99 SER A O 1
ATOM 802 N N . TYR A 1 100 ? -9.883 9.117 10.189 1.00 95.12 100 TYR A N 1
ATOM 803 C CA . TYR A 1 100 ? -9.430 7.883 9.559 1.00 95.12 100 TYR A CA 1
ATOM 804 C C . TYR A 1 100 ? -9.096 8.084 8.077 1.00 95.12 100 TYR A C 1
ATOM 806 O O . TYR A 1 100 ? -7.982 7.771 7.660 1.00 95.12 100 TYR A O 1
ATOM 814 N N . LEU A 1 101 ? -10.023 8.649 7.298 1.00 95.44 101 LEU A N 1
ATOM 815 C CA . LEU A 1 101 ? -9.842 8.852 5.863 1.00 95.44 101 LEU A CA 1
ATOM 816 C C . LEU A 1 101 ? -8.675 9.794 5.578 1.00 95.44 101 LEU A C 1
ATOM 818 O O . LEU A 1 101 ? -7.836 9.450 4.755 1.00 95.44 101 LEU A O 1
ATOM 822 N N . ILE A 1 102 ? -8.549 10.916 6.296 1.00 96.12 102 ILE A N 1
ATOM 823 C CA . ILE A 1 102 ? -7.404 11.827 6.131 1.00 96.12 102 ILE A CA 1
ATOM 824 C C . ILE A 1 102 ? -6.087 11.079 6.364 1.00 96.12 102 ILE A C 1
ATOM 826 O O . ILE A 1 102 ? -5.186 11.154 5.535 1.00 96.12 102 ILE A O 1
ATOM 830 N N . ASN A 1 103 ? -5.980 10.297 7.441 1.00 94.50 103 ASN A N 1
ATOM 831 C CA . ASN A 1 103 ? -4.756 9.553 7.741 1.00 94.50 103 ASN A CA 1
ATOM 832 C C . ASN A 1 103 ? -4.414 8.506 6.665 1.00 94.50 103 ASN A C 1
ATOM 834 O O . ASN A 1 103 ? -3.239 8.319 6.346 1.00 94.50 103 ASN A O 1
ATOM 838 N N . ARG A 1 104 ? -5.412 7.812 6.099 1.00 94.12 104 ARG A N 1
ATOM 839 C CA . ARG A 1 104 ? -5.187 6.785 5.064 1.00 94.12 104 ARG A CA 1
ATOM 840 C C . ARG A 1 104 ? -4.924 7.391 3.688 1.00 94.12 104 ARG A C 1
ATOM 842 O O . ARG A 1 104 ? -3.953 7.002 3.049 1.00 94.12 104 ARG A O 1
ATOM 849 N N . PHE A 1 105 ? -5.708 8.380 3.267 1.00 94.50 105 PHE A N 1
ATOM 850 C CA . PHE A 1 105 ? -5.496 9.070 1.996 1.00 94.50 105 PHE A CA 1
ATOM 851 C C . PHE A 1 105 ? -4.159 9.797 1.961 1.00 94.50 105 PHE A C 1
ATOM 853 O O . PHE A 1 105 ? -3.423 9.625 0.997 1.00 94.50 105 PHE A O 1
ATOM 860 N N . SER A 1 106 ? -3.798 10.539 3.013 1.00 95.25 106 SER A N 1
ATOM 861 C CA . SER A 1 106 ? -2.499 11.218 3.067 1.00 95.25 106 SER A CA 1
ATOM 862 C C . SER A 1 106 ? -1.349 10.221 2.956 1.00 95.25 106 SER A C 1
ATOM 864 O O . SER A 1 106 ? -0.419 10.451 2.193 1.00 95.25 106 SER A O 1
ATOM 866 N N . ARG A 1 107 ? -1.435 9.073 3.642 1.00 93.50 107 ARG A N 1
ATOM 867 C CA . ARG A 1 107 ? -0.423 8.010 3.545 1.00 93.50 107 ARG A CA 1
ATOM 868 C C . ARG A 1 107 ? -0.246 7.500 2.110 1.00 93.50 107 ARG A C 1
ATOM 870 O O . ARG A 1 107 ? 0.888 7.287 1.698 1.00 93.50 107 ARG A O 1
ATOM 877 N N . LEU A 1 108 ? -1.337 7.298 1.370 1.00 94.81 108 LEU A N 1
ATOM 878 C CA . LEU A 1 108 ? -1.281 6.796 -0.006 1.00 94.81 108 LEU A CA 1
ATOM 879 C C . LEU A 1 108 ? -0.838 7.883 -0.994 1.00 94.81 108 LEU A C 1
ATOM 881 O O . LEU A 1 108 ? 0.063 7.658 -1.796 1.00 94.81 108 LEU A O 1
ATOM 885 N N . LEU A 1 109 ? -1.431 9.076 -0.914 1.00 94.31 109 LEU A N 1
ATOM 886 C CA . LEU A 1 109 ? -1.190 10.176 -1.851 1.00 94.31 109 LEU A CA 1
ATOM 887 C C . LEU A 1 109 ? 0.226 10.749 -1.746 1.00 94.31 109 LEU A C 1
ATOM 889 O O . LEU A 1 109 ? 0.804 11.097 -2.773 1.00 94.31 109 LEU A O 1
ATOM 893 N N . VAL A 1 110 ? 0.806 10.798 -0.539 1.00 95.62 110 VAL A N 1
ATOM 894 C CA . VAL A 1 110 ? 2.195 11.251 -0.327 1.00 95.62 110 VAL A CA 1
ATOM 895 C C . VAL A 1 110 ? 3.195 10.402 -1.109 1.00 95.62 110 VAL A C 1
ATOM 897 O O . VAL A 1 110 ? 4.225 10.920 -1.522 1.00 95.62 110 VAL A O 1
ATOM 900 N N . VAL A 1 111 ? 2.898 9.122 -1.344 1.00 93.06 111 VAL A N 1
ATOM 901 C CA . VAL A 1 111 ? 3.761 8.232 -2.133 1.00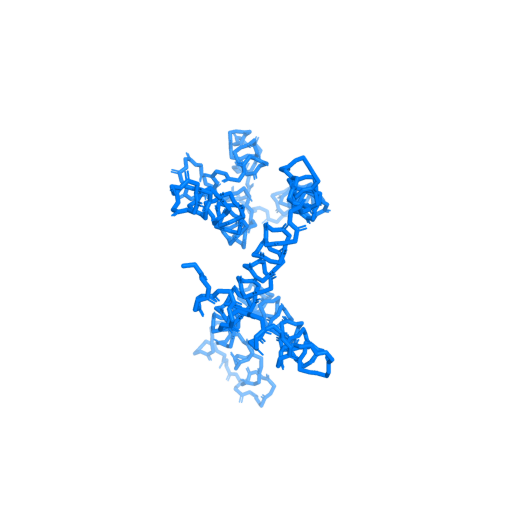 93.06 111 VAL A CA 1
ATOM 902 C C . VAL A 1 111 ? 3.325 8.200 -3.598 1.00 93.06 111 VAL A C 1
ATOM 904 O O . VAL A 1 111 ? 4.164 8.278 -4.493 1.00 93.06 111 VAL A O 1
ATOM 907 N N . LEU A 1 112 ? 2.017 8.131 -3.854 1.00 94.62 112 LEU A N 1
ATOM 908 C CA . LEU A 1 112 ? 1.459 7.998 -5.198 1.00 94.62 112 LEU A CA 1
ATOM 909 C C . LEU A 1 112 ? 1.768 9.203 -6.087 1.00 94.62 112 LEU A C 1
ATOM 911 O O . LEU A 1 112 ? 2.209 9.018 -7.217 1.00 94.62 112 LEU A O 1
ATOM 915 N N . ILE A 1 113 ? 1.549 10.427 -5.600 1.00 93.88 113 ILE A N 1
ATOM 916 C CA . ILE A 1 113 ? 1.712 11.628 -6.428 1.00 93.88 113 ILE A CA 1
ATOM 917 C C . ILE A 1 113 ? 3.170 11.778 -6.896 1.00 93.88 113 ILE A C 1
ATOM 919 O O . ILE A 1 113 ? 3.379 11.878 -8.108 1.00 93.88 113 ILE A O 1
ATOM 923 N N . PRO A 1 114 ? 4.192 11.705 -6.014 1.00 94.75 114 PRO A N 1
ATOM 924 C CA . PRO A 1 114 ? 5.582 11.692 -6.462 1.00 94.75 114 PRO A CA 1
ATOM 925 C C . PRO A 1 114 ? 5.907 10.525 -7.396 1.00 94.75 114 PRO A C 1
ATOM 927 O O . PRO A 1 114 ? 6.619 10.726 -8.376 1.00 94.75 114 PRO A O 1
ATOM 930 N N . ALA A 1 115 ? 5.370 9.326 -7.142 1.00 92.81 115 ALA A N 1
ATOM 931 C CA . ALA A 1 115 ? 5.621 8.162 -7.988 1.00 92.81 115 ALA A CA 1
ATOM 932 C C . ALA A 1 115 ? 5.071 8.343 -9.412 1.00 92.81 115 ALA A C 1
ATOM 934 O O . ALA A 1 115 ? 5.766 8.017 -10.372 1.00 92.81 115 ALA A O 1
ATOM 935 N N . LEU A 1 116 ? 3.863 8.895 -9.576 1.00 91.62 116 LEU A N 1
ATOM 936 C CA . LEU A 1 116 ? 3.274 9.167 -10.892 1.00 91.62 116 LEU A CA 1
ATOM 937 C C . LEU A 1 116 ? 4.053 10.244 -11.657 1.00 91.62 116 LEU A C 1
ATOM 939 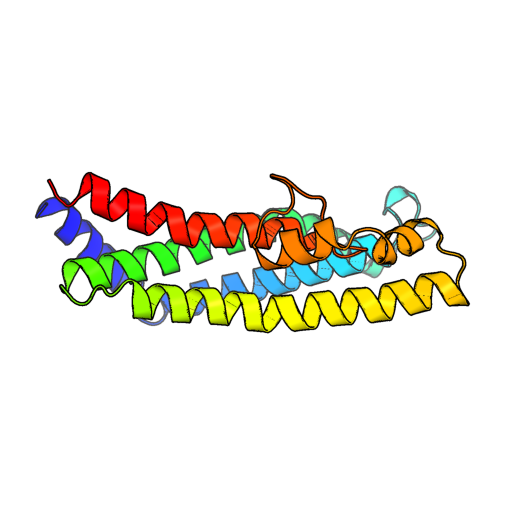O O . LEU A 1 116 ? 4.303 10.083 -12.851 1.00 91.62 116 LEU A O 1
ATOM 943 N N . ILE A 1 117 ? 4.476 11.311 -10.971 1.00 91.00 117 ILE A N 1
ATOM 944 C CA . ILE A 1 117 ? 5.304 12.370 -11.568 1.00 91.00 117 ILE A CA 1
ATOM 945 C C . ILE A 1 117 ? 6.653 11.798 -12.011 1.00 91.00 117 ILE A C 1
ATOM 947 O O . ILE A 1 117 ? 7.088 12.041 -13.135 1.00 91.00 117 ILE A O 1
ATOM 951 N N . LEU A 1 118 ? 7.302 11.006 -11.156 1.00 91.75 118 LEU A N 1
ATOM 952 C CA . LEU A 1 118 ? 8.577 10.377 -11.483 1.00 91.75 118 LEU A CA 1
ATOM 953 C C . LEU A 1 118 ? 8.435 9.395 -12.652 1.00 91.75 118 LEU A C 1
ATOM 955 O O . LEU A 1 118 ? 9.276 9.402 -13.543 1.00 91.75 118 LEU A O 1
ATOM 959 N N . THR A 1 119 ? 7.350 8.615 -12.683 1.00 89.81 119 THR A N 1
ATOM 960 C CA . THR A 1 119 ? 7.027 7.714 -13.804 1.00 89.81 119 THR A CA 1
ATOM 961 C C . THR A 1 119 ? 6.925 8.506 -15.102 1.00 89.81 119 THR A C 1
ATOM 963 O O . THR A 1 119 ? 7.580 8.166 -16.077 1.00 89.81 119 THR A O 1
ATOM 966 N N . PHE A 1 120 ? 6.182 9.616 -15.102 1.00 87.94 120 PHE A N 1
ATOM 967 C CA . PHE A 1 120 ? 6.064 10.480 -16.275 1.00 87.94 120 PHE A CA 1
ATOM 968 C C . PHE A 1 120 ? 7.425 10.998 -16.758 1.00 87.94 120 PHE A C 1
ATOM 970 O O . PHE A 1 120 ? 7.713 10.926 -17.950 1.00 87.94 120 PHE A O 1
ATOM 977 N N . ILE A 1 121 ? 8.276 11.492 -15.852 1.00 89.50 121 ILE A N 1
ATOM 978 C CA . ILE A 1 121 ? 9.603 12.022 -16.205 1.00 89.50 121 ILE A CA 1
ATOM 979 C C . ILE A 1 121 ? 10.503 10.919 -16.778 1.00 89.50 121 ILE A C 1
ATOM 981 O O . ILE A 1 121 ? 11.131 11.117 -17.816 1.00 89.50 121 ILE A O 1
ATOM 985 N N . LEU A 1 122 ? 10.571 9.761 -16.120 1.00 88.81 122 LEU A N 1
ATOM 986 C CA . LEU A 1 122 ? 11.448 8.667 -16.539 1.00 88.81 122 LEU A CA 1
ATOM 987 C C . LEU A 1 122 ? 10.976 8.023 -17.844 1.00 88.81 122 LEU A C 1
ATOM 989 O O . LEU A 1 122 ? 11.797 7.814 -18.734 1.00 88.81 122 LEU A O 1
ATOM 993 N N . ASP A 1 123 ? 9.673 7.785 -17.997 1.00 87.19 123 ASP A N 1
ATOM 994 C CA . ASP A 1 123 ? 9.099 7.233 -19.228 1.00 87.19 123 ASP A CA 1
ATOM 995 C C . ASP A 1 123 ? 9.295 8.206 -20.401 1.00 87.19 123 ASP A C 1
ATOM 997 O O . ASP A 1 123 ? 9.601 7.780 -21.515 1.00 87.19 123 ASP A O 1
ATOM 1001 N N . SER A 1 124 ? 9.214 9.518 -20.140 1.00 84.19 124 SER A N 1
ATOM 1002 C CA . SER A 1 124 ? 9.501 10.560 -21.132 1.00 84.19 124 SER A CA 1
ATOM 1003 C C . SER A 1 124 ? 10.933 10.489 -21.658 1.00 84.19 124 SER A C 1
ATOM 1005 O O . SER A 1 124 ? 11.162 10.497 -22.867 1.00 84.19 124 SER A O 1
ATOM 1007 N N . ILE A 1 125 ? 11.903 10.400 -20.743 1.00 87.31 125 ILE A N 1
ATOM 1008 C CA . ILE A 1 125 ? 13.329 10.288 -21.074 1.00 87.31 125 ILE A CA 1
ATOM 1009 C C . ILE A 1 125 ? 13.596 8.964 -21.803 1.00 87.31 125 ILE A C 1
ATOM 1011 O O . ILE A 1 125 ? 14.316 8.936 -22.802 1.00 87.31 125 ILE A O 1
ATOM 1015 N N . ALA A 1 126 ? 12.998 7.865 -21.337 1.00 85.56 126 ALA A N 1
ATOM 1016 C CA . ALA A 1 126 ? 13.134 6.550 -21.954 1.00 85.56 126 ALA A CA 1
ATOM 1017 C C . ALA A 1 126 ? 12.643 6.552 -23.411 1.00 85.56 126 ALA A C 1
ATOM 1019 O O . ALA A 1 126 ? 13.338 6.070 -24.308 1.00 85.56 126 ALA A O 1
ATOM 1020 N N . ALA A 1 127 ? 11.478 7.150 -23.659 1.00 83.69 127 ALA A N 1
ATOM 1021 C CA . ALA A 1 127 ? 10.911 7.293 -24.992 1.00 83.69 127 ALA A CA 1
ATOM 1022 C C . ALA A 1 127 ? 11.795 8.141 -25.920 1.00 83.69 127 ALA A C 1
ATOM 1024 O O . ALA A 1 127 ? 12.060 7.730 -27.049 1.00 83.69 127 ALA A O 1
ATOM 1025 N N . SER A 1 128 ? 12.280 9.299 -25.454 1.00 84.38 128 SER A N 1
ATOM 1026 C CA . SER A 1 128 ? 13.019 10.237 -26.306 1.00 84.38 128 SER A CA 1
ATOM 1027 C C . SER A 1 128 ? 14.447 9.793 -26.625 1.00 84.38 128 SER A C 1
ATOM 1029 O O . SER A 1 128 ? 14.924 10.045 -27.728 1.00 84.38 128 SER A O 1
ATOM 1031 N N . PHE A 1 129 ? 15.146 9.169 -25.672 1.00 86.44 129 PHE A N 1
ATOM 1032 C CA . PHE A 1 129 ? 16.569 8.832 -25.822 1.00 86.44 129 PHE A CA 1
ATOM 1033 C C . PHE A 1 129 ? 16.824 7.383 -26.236 1.00 86.44 129 PHE A C 1
ATOM 1035 O O . PHE A 1 129 ? 17.845 7.110 -26.860 1.00 86.44 129 PHE A O 1
ATOM 1042 N N . PHE A 1 130 ? 15.926 6.458 -25.894 1.00 83.50 130 PHE A N 1
ATOM 1043 C CA . PHE A 1 130 ? 16.167 5.022 -26.056 1.00 83.50 130 PHE A CA 1
ATOM 1044 C C . PHE A 1 130 ? 15.177 4.337 -27.013 1.00 83.50 130 PHE A C 1
ATOM 1046 O O . PHE A 1 130 ? 15.242 3.123 -27.178 1.00 83.50 130 PHE A O 1
ATOM 1053 N N . GLY A 1 131 ? 14.275 5.089 -27.660 1.00 75.19 131 GLY A N 1
ATOM 1054 C CA . GLY A 1 131 ? 13.374 4.561 -28.697 1.00 75.19 131 GLY A CA 1
ATOM 1055 C C . GLY A 1 131 ? 12.325 3.573 -28.178 1.00 75.19 131 GLY A C 1
ATOM 1056 O O . GLY A 1 131 ? 11.791 2.763 -28.932 1.00 75.19 131 GLY A O 1
ATOM 1057 N N . TYR A 1 132 ? 12.031 3.613 -26.879 1.00 70.88 132 TYR A N 1
ATOM 1058 C CA . TYR A 1 132 ? 11.072 2.724 -26.233 1.00 70.88 132 TYR A CA 1
ATOM 1059 C C . TYR A 1 132 ? 9.624 3.180 -26.501 1.00 70.88 132 TYR A C 1
ATOM 1061 O O . TYR A 1 132 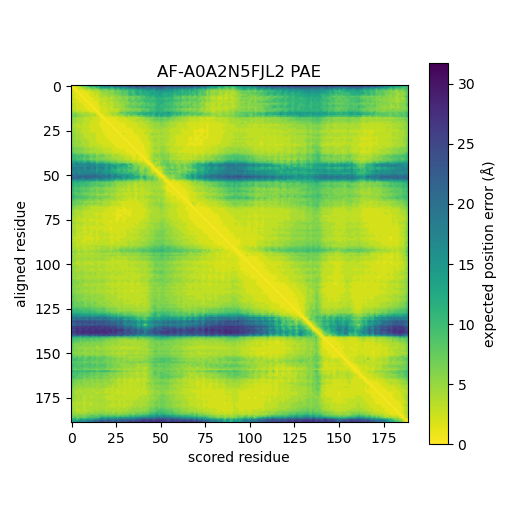? 8.947 3.732 -25.633 1.00 70.88 132 TYR A O 1
ATOM 1069 N N . GLU A 1 133 ? 9.121 2.925 -27.713 1.00 61.97 133 GLU A N 1
ATOM 1070 C CA . GLU A 1 133 ? 7.783 3.357 -28.150 1.00 61.97 133 GLU A CA 1
ATOM 1071 C C . GLU A 1 133 ? 6.642 2.792 -27.289 1.00 61.97 133 GLU A C 1
ATOM 1073 O O . GLU A 1 133 ? 5.635 3.465 -27.091 1.00 61.97 133 GLU A O 1
ATOM 1078 N N . SER A 1 134 ? 6.803 1.622 -26.660 1.00 61.78 134 SER A N 1
ATOM 1079 C CA . SER A 1 134 ? 5.789 1.089 -25.730 1.00 61.78 134 SER A CA 1
ATOM 1080 C C . SER A 1 134 ? 5.517 2.007 -24.525 1.00 61.78 134 SER A C 1
ATOM 1082 O O . SER A 1 134 ? 4.451 1.904 -23.922 1.00 61.78 134 SER A O 1
ATOM 1084 N N . TYR A 1 135 ? 6.449 2.903 -24.185 1.00 63.03 135 TYR A N 1
ATOM 1085 C CA . TYR A 1 135 ? 6.316 3.883 -23.103 1.00 63.03 135 TYR A CA 1
ATOM 1086 C C . TYR A 1 135 ? 5.793 5.234 -23.618 1.00 63.03 135 TYR A C 1
ATOM 1088 O O . TYR A 1 135 ? 5.309 6.043 -22.835 1.00 63.03 135 TYR A O 1
ATOM 1096 N N . THR A 1 136 ? 5.795 5.474 -24.936 1.00 53.75 136 THR A N 1
ATOM 1097 C CA . THR A 1 136 ? 5.233 6.701 -25.539 1.00 53.75 136 THR A CA 1
ATOM 1098 C C . THR A 1 136 ? 3.710 6.789 -25.396 1.00 53.75 136 THR A C 1
ATOM 1100 O O . THR A 1 136 ? 3.164 7.888 -25.302 1.00 53.75 136 THR A O 1
ATOM 1103 N N . ASN A 1 137 ? 3.017 5.652 -25.248 1.00 55.88 137 ASN A N 1
ATOM 1104 C CA . ASN A 1 137 ? 1.593 5.623 -24.890 1.00 55.88 137 ASN A CA 1
ATOM 1105 C C . ASN A 1 137 ? 1.306 6.167 -23.470 1.00 55.88 137 ASN A C 1
ATOM 1107 O O . ASN A 1 137 ? 0.147 6.371 -23.112 1.00 55.88 137 ASN A O 1
ATOM 1111 N N . ALA A 1 138 ? 2.331 6.448 -22.655 1.00 51.75 138 ALA A N 1
ATOM 1112 C CA . ALA A 1 138 ? 2.162 7.077 -21.344 1.00 51.75 138 ALA A CA 1
ATOM 1113 C C . ALA A 1 138 ? 1.670 8.535 -21.440 1.00 51.75 138 ALA A C 1
ATOM 1115 O O . ALA A 1 138 ? 0.963 8.996 -20.547 1.00 51.75 138 ALA A O 1
ATOM 1116 N N . TYR A 1 139 ? 1.966 9.250 -22.536 1.00 49.75 139 TYR A N 1
ATOM 1117 C CA . TYR A 1 139 ? 1.449 10.608 -22.766 1.00 49.75 139 TYR A CA 1
ATOM 1118 C C . TYR A 1 139 ? -0.030 10.633 -23.161 1.00 49.75 139 TYR A C 1
ATOM 1120 O O . TYR A 1 139 ? -0.729 11.612 -22.899 1.00 49.75 139 TYR A O 1
ATOM 1128 N N . SER A 1 140 ? -0.512 9.577 -23.818 1.00 55.72 140 SER A N 1
ATOM 1129 C CA . SER A 1 140 ? -1.839 9.546 -24.437 1.00 55.72 140 SER A CA 1
ATOM 1130 C C . SER A 1 140 ? -2.949 9.089 -23.490 1.00 55.72 140 SER A C 1
ATOM 1132 O O . SER A 1 140 ? -4.124 9.287 -23.797 1.00 55.72 140 SER A O 1
ATOM 1134 N N . ASN A 1 141 ? -2.617 8.559 -22.307 1.00 73.06 141 ASN A N 1
ATOM 1135 C CA . ASN A 1 141 ? -3.603 8.014 -21.375 1.00 73.06 141 ASN A CA 1
ATOM 1136 C C . ASN A 1 141 ? -3.772 8.863 -20.107 1.00 73.06 141 ASN A C 1
ATOM 1138 O O . ASN A 1 141 ? -3.648 8.390 -18.977 1.00 73.06 141 ASN A O 1
ATOM 1142 N N . LEU A 1 142 ? -4.179 10.126 -20.295 1.00 82.62 142 LEU A N 1
ATOM 1143 C CA . LEU A 1 142 ? -4.694 10.983 -19.214 1.00 82.62 142 LEU A CA 1
ATOM 1144 C C . LEU A 1 142 ? -5.780 10.263 -18.390 1.00 82.62 142 LEU A C 1
ATOM 1146 O O . LEU A 1 142 ? -5.874 10.443 -17.177 1.00 82.62 142 LEU A O 1
ATOM 1150 N N . LYS A 1 143 ? -6.563 9.396 -19.046 1.00 87.56 143 LYS A N 1
ATOM 1151 C CA . LYS A 1 143 ? -7.531 8.500 -18.407 1.00 87.56 143 LYS A CA 1
ATOM 1152 C C . LYS A 1 143 ? -6.878 7.586 -17.365 1.00 87.56 143 LYS A C 1
ATOM 1154 O O . LYS A 1 143 ? -7.395 7.496 -16.254 1.00 87.56 143 LYS A O 1
ATOM 1159 N N . ASP A 1 144 ? -5.763 6.936 -17.696 1.00 87.00 144 ASP A N 1
ATOM 1160 C CA . ASP A 1 144 ? -5.058 6.065 -16.753 1.00 87.00 144 ASP A CA 1
ATOM 1161 C C . ASP A 1 144 ? -4.404 6.893 -15.646 1.00 87.00 144 ASP A C 1
ATOM 1163 O O . ASP A 1 144 ? -4.512 6.518 -14.483 1.00 87.00 144 ASP A O 1
ATOM 1167 N N . PHE A 1 145 ? -3.811 8.052 -15.954 1.00 88.50 145 PHE A N 1
ATOM 1168 C CA . PHE A 1 145 ? -3.241 8.941 -14.933 1.00 88.50 145 PHE A CA 1
ATOM 1169 C C . PHE A 1 145 ? -4.283 9.337 -13.878 1.00 88.50 145 PHE A C 1
ATOM 1171 O O . PHE A 1 145 ? -4.087 9.125 -12.680 1.00 88.50 145 PHE A O 1
ATOM 1178 N N . ILE A 1 146 ? -5.431 9.853 -14.331 1.00 90.88 146 ILE A N 1
ATOM 1179 C CA . ILE A 1 146 ? -6.536 10.254 -13.456 1.00 90.88 146 ILE A CA 1
ATOM 1180 C C . ILE A 1 146 ? -7.094 9.035 -12.717 1.00 90.88 146 ILE A C 1
ATOM 1182 O O . ILE A 1 146 ? -7.298 9.089 -11.506 1.00 90.88 146 ILE A O 1
ATOM 1186 N N . GLY A 1 147 ? -7.309 7.917 -13.410 1.00 91.81 147 GLY A N 1
ATOM 1187 C CA . GLY A 1 147 ? -7.831 6.712 -12.779 1.00 91.81 147 GLY A CA 1
ATOM 1188 C C . GLY A 1 147 ? -6.895 6.149 -11.704 1.00 91.81 147 GLY A C 1
ATOM 1189 O O . GLY A 1 147 ? -7.380 5.716 -10.663 1.00 91.81 147 GLY A O 1
ATOM 1190 N N . ASN A 1 148 ? -5.574 6.228 -11.883 1.00 92.69 148 ASN A N 1
ATOM 1191 C CA . ASN A 1 148 ? -4.605 5.806 -10.866 1.00 92.69 148 ASN A CA 1
ATOM 1192 C C . ASN A 1 148 ? -4.614 6.736 -9.640 1.00 92.69 148 ASN A C 1
ATOM 1194 O O . ASN A 1 148 ? -4.517 6.238 -8.521 1.00 92.69 148 ASN A O 1
ATOM 1198 N N . ILE A 1 149 ? -4.813 8.054 -9.811 1.00 92.88 149 ILE A N 1
ATOM 1199 C CA . ILE A 1 149 ? -5.000 9.003 -8.688 1.00 92.88 149 ILE A CA 1
ATOM 1200 C C . ILE A 1 149 ? -6.211 8.622 -7.828 1.00 92.88 149 ILE A C 1
ATOM 1202 O O . ILE A 1 149 ? -6.165 8.740 -6.604 1.00 92.88 149 ILE A O 1
ATOM 1206 N N . PHE A 1 150 ? -7.283 8.145 -8.462 1.00 93.38 150 PHE A N 1
ATOM 1207 C CA . PHE A 1 150 ? -8.496 7.686 -7.781 1.00 93.38 150 PHE A CA 1
ATOM 1208 C C . PHE A 1 150 ? -8.473 6.199 -7.402 1.00 93.38 150 PHE A C 1
ATOM 1210 O O . PHE A 1 150 ? -9.505 5.675 -6.986 1.00 93.38 150 PHE A O 1
ATOM 1217 N N . PHE A 1 151 ? -7.320 5.528 -7.504 1.00 93.94 151 PHE A N 1
ATOM 1218 C CA . PHE A 1 151 ? -7.163 4.113 -7.157 1.00 93.94 151 PHE A CA 1
ATOM 1219 C C . PHE A 1 151 ? -8.101 3.186 -7.962 1.00 93.94 151 PHE A C 1
ATOM 1221 O O . PHE A 1 151 ? -8.747 2.304 -7.405 1.00 93.94 151 PHE A O 1
ATOM 1228 N N . LEU A 1 152 ? -8.230 3.406 -9.276 1.00 92.88 152 LEU A N 1
ATOM 1229 C CA . LEU A 1 152 ? -9.121 2.653 -10.178 1.00 92.88 152 LEU A CA 1
ATOM 1230 C C . LEU A 1 152 ? -8.382 1.688 -11.126 1.00 92.88 152 LEU A C 1
ATOM 1232 O O . LEU A 1 152 ? -9.005 1.057 -11.991 1.00 92.88 152 LEU A O 1
ATOM 1236 N N . GLN A 1 153 ? -7.062 1.572 -10.991 1.00 91.94 153 GLN A N 1
ATOM 1237 C CA . GLN A 1 153 ? -6.216 0.705 -11.808 1.00 91.94 153 GLN A CA 1
ATOM 1238 C C . GLN A 1 153 ? -6.512 -0.780 -11.587 1.00 91.94 153 GLN A C 1
ATOM 1240 O O . GLN A 1 153 ? -6.639 -1.231 -10.453 1.00 91.94 153 GLN A O 1
ATOM 1245 N N . ASN A 1 154 ? -6.592 -1.556 -12.669 1.00 88.44 154 ASN A N 1
ATOM 1246 C CA . ASN A 1 154 ? -7.058 -2.955 -12.711 1.00 88.44 154 ASN A CA 1
ATOM 1247 C C . ASN A 1 154 ? -8.552 -3.163 -12.415 1.00 88.44 154 ASN A C 1
ATOM 1249 O O . ASN A 1 154 ? -8.991 -4.305 -12.309 1.00 88.44 154 ASN A O 1
ATOM 1253 N N . VAL A 1 155 ? -9.336 -2.086 -12.307 1.00 87.88 155 VAL A N 1
ATOM 1254 C CA . VAL A 1 155 ? -10.807 -2.159 -12.245 1.00 87.88 155 VAL A CA 1
ATOM 1255 C C . VAL A 1 155 ? -11.408 -1.508 -13.484 1.00 87.88 155 VAL A C 1
ATOM 1257 O O . VAL A 1 155 ? -12.119 -2.159 -14.242 1.00 87.88 155 VAL A O 1
ATOM 1260 N N . PHE A 1 156 ? -11.091 -0.230 -13.709 1.00 87.50 156 PHE A N 1
ATOM 1261 C CA . PHE A 1 156 ? -11.636 0.559 -14.821 1.00 87.50 156 PHE A CA 1
ATOM 1262 C C . PHE A 1 156 ? -10.569 1.066 -15.791 1.00 87.50 156 PHE A C 1
ATOM 1264 O O . PHE A 1 156 ? -10.884 1.395 -16.939 1.00 87.50 156 PHE A O 1
ATOM 1271 N N . VAL A 1 157 ? -9.326 1.174 -15.321 1.00 89.00 157 VAL A N 1
ATOM 1272 C CA . VAL A 1 157 ? -8.198 1.710 -16.087 1.00 89.00 157 VAL A CA 1
ATOM 1273 C C . VAL A 1 157 ? -6.975 0.808 -15.973 1.00 89.00 157 VAL A C 1
ATOM 1275 O O . VAL A 1 157 ? -6.892 -0.032 -15.070 1.00 89.00 157 VAL A O 1
ATOM 1278 N N . GLY A 1 158 ? -6.026 0.992 -16.888 1.00 86.94 158 GLY A N 1
ATOM 1279 C CA . GLY A 1 158 ? -4.727 0.340 -16.814 1.00 86.94 158 GLY A CA 1
ATOM 1280 C C . GLY A 1 158 ? -3.859 0.927 -15.704 1.00 86.94 158 GLY A C 1
ATOM 1281 O O . GLY A 1 158 ? -4.172 1.948 -15.085 1.00 86.94 158 GLY A O 1
ATOM 1282 N N . VAL A 1 159 ? -2.738 0.269 -15.445 1.00 87.69 159 VAL A N 1
ATOM 1283 C CA . VAL A 1 159 ? -1.672 0.856 -14.636 1.00 87.69 159 VAL A CA 1
ATOM 1284 C C . VAL A 1 159 ? -0.997 1.970 -15.440 1.00 87.69 159 VAL A C 1
ATOM 1286 O O . VAL A 1 159 ? -0.744 1.801 -16.630 1.00 87.69 159 VAL A O 1
ATOM 1289 N N . TYR A 1 160 ? -0.738 3.115 -14.806 1.00 87.56 160 TYR A N 1
ATOM 1290 C CA . TYR A 1 160 ? -0.159 4.264 -15.498 1.00 87.56 160 TYR A CA 1
ATOM 1291 C C . TYR A 1 160 ? 1.328 4.056 -15.818 1.00 87.56 160 TYR A C 1
ATOM 1293 O O . TYR A 1 160 ? 2.141 3.832 -14.916 1.00 87.56 160 TYR A O 1
ATOM 1301 N N . GLY A 1 161 ? 1.671 4.194 -17.101 1.00 85.69 161 GLY A N 1
ATOM 1302 C CA . GLY A 1 161 ? 3.043 4.119 -17.597 1.00 85.69 161 GLY A CA 1
ATOM 1303 C C . GLY A 1 161 ? 3.716 2.782 -17.290 1.00 85.69 161 GLY A C 1
ATOM 1304 O O . GLY A 1 161 ? 3.096 1.718 -17.275 1.00 85.69 161 GLY A O 1
ATOM 1305 N N . SER A 1 162 ? 5.009 2.848 -17.004 1.00 84.62 162 SER A N 1
ATOM 1306 C CA . SER A 1 162 ? 5.846 1.704 -16.640 1.00 84.62 162 SER A CA 1
ATOM 1307 C C . SER A 1 162 ? 5.611 1.141 -15.237 1.00 84.62 162 SER A C 1
ATOM 1309 O O . SER A 1 162 ? 6.170 0.094 -14.887 1.00 84.62 162 SER A O 1
ATOM 1311 N N . ASN A 1 163 ? 4.784 1.800 -14.425 1.00 87.00 163 ASN A N 1
ATOM 1312 C CA . ASN A 1 163 ? 4.708 1.602 -12.982 1.00 87.00 163 ASN A CA 1
ATOM 1313 C C . ASN A 1 163 ? 3.792 0.437 -12.578 1.00 87.00 163 ASN A C 1
ATOM 1315 O O . ASN A 1 163 ? 2.857 0.599 -11.795 1.00 87.00 163 ASN A O 1
ATOM 1319 N N . ALA A 1 164 ? 4.089 -0.761 -13.092 1.00 84.31 164 ALA A N 1
ATOM 1320 C CA . ALA A 1 164 ? 3.359 -2.002 -12.817 1.00 84.31 164 ALA A CA 1
ATOM 1321 C C . ALA A 1 164 ? 2.953 -2.200 -11.335 1.00 84.31 164 ALA A C 1
ATOM 1323 O O . ALA A 1 164 ? 1.805 -2.584 -11.107 1.00 84.31 164 ALA A O 1
ATOM 1324 N N . PRO A 1 165 ? 3.798 -1.895 -10.321 1.00 88.88 165 PRO A N 1
ATOM 1325 C CA . PRO A 1 165 ? 3.464 -2.096 -8.904 1.00 88.88 165 PRO A CA 1
ATOM 1326 C C . PRO A 1 165 ? 2.243 -1.325 -8.377 1.00 88.88 165 PRO A C 1
ATOM 1328 O O . PRO A 1 165 ? 1.718 -1.677 -7.314 1.00 88.88 165 PRO A O 1
ATOM 1331 N N . LEU A 1 166 ? 1.738 -0.318 -9.108 1.00 90.56 166 LEU A N 1
ATOM 1332 C CA . LEU A 1 166 ? 0.536 0.442 -8.733 1.00 90.56 166 LEU A CA 1
ATOM 1333 C C . LEU A 1 166 ? -0.702 -0.439 -8.542 1.00 90.56 166 LEU A C 1
ATOM 1335 O O . LEU A 1 166 ? -1.631 -0.021 -7.850 1.00 90.56 166 LEU A O 1
ATOM 1339 N N . TRP A 1 167 ? -0.727 -1.657 -9.096 1.00 89.75 167 TRP A N 1
ATOM 1340 C CA . TRP A 1 167 ? -1.830 -2.598 -8.895 1.00 89.75 167 TRP A CA 1
ATOM 1341 C C . TRP A 1 167 ? -2.163 -2.812 -7.416 1.00 89.75 167 TRP A C 1
ATOM 1343 O O . TRP A 1 167 ? -3.333 -2.837 -7.040 1.00 89.75 167 TRP A O 1
ATOM 1353 N N . SER A 1 168 ? -1.134 -2.917 -6.577 1.00 91.38 168 SER A N 1
ATOM 1354 C CA . SER A 1 168 ? -1.257 -3.231 -5.155 1.00 91.38 168 SER A CA 1
ATOM 1355 C C . SER A 1 168 ? -1.945 -2.104 -4.373 1.00 91.38 168 SER A C 1
ATOM 1357 O O . SER A 1 168 ? -2.746 -2.358 -3.472 1.00 91.38 168 SER A O 1
ATOM 1359 N N . LEU A 1 169 ? -1.713 -0.855 -4.783 1.00 92.62 169 LEU A N 1
ATOM 1360 C CA . LEU A 1 169 ? -2.233 0.343 -4.130 1.00 92.62 169 LEU A CA 1
ATOM 1361 C C . LEU A 1 169 ? -3.753 0.485 -4.274 1.00 92.62 169 LEU A C 1
ATOM 1363 O O . LEU A 1 169 ? -4.420 0.940 -3.345 1.00 92.62 169 LEU A O 1
ATOM 1367 N N . ASN A 1 170 ? -4.302 0.062 -5.418 1.00 93.50 170 ASN A N 1
ATOM 1368 C CA . ASN A 1 170 ? -5.747 -0.014 -5.627 1.00 93.50 170 ASN A CA 1
ATOM 1369 C C . ASN A 1 170 ? -6.395 -0.908 -4.555 1.00 93.50 170 ASN A C 1
ATOM 1371 O O . ASN A 1 170 ? -7.285 -0.475 -3.824 1.00 93.50 170 ASN A O 1
ATOM 1375 N N . TYR A 1 171 ? -5.893 -2.134 -4.399 1.00 92.62 171 TYR A N 1
ATOM 1376 C CA . TYR A 1 171 ? -6.416 -3.061 -3.397 1.00 92.62 171 TYR A CA 1
ATOM 1377 C C . TYR A 1 171 ? -6.276 -2.514 -1.974 1.00 92.62 171 TYR A C 1
ATOM 1379 O O . TYR A 1 171 ? -7.232 -2.581 -1.203 1.00 92.62 171 TYR A O 1
ATOM 1387 N N . GLU A 1 172 ? -5.130 -1.916 -1.632 1.00 93.69 172 GLU A N 1
ATOM 1388 C CA . GLU A 1 172 ? -4.923 -1.292 -0.320 1.00 93.69 172 GLU A CA 1
ATOM 1389 C C . GLU A 1 172 ? -5.978 -0.210 -0.029 1.00 93.69 172 GLU A C 1
ATOM 1391 O O . GLU A 1 172 ? -6.579 -0.203 1.049 1.00 93.69 172 GLU A O 1
ATOM 1396 N N . PHE A 1 173 ? -6.262 0.653 -1.009 1.00 95.00 173 PHE A N 1
ATOM 1397 C CA . PHE A 1 173 ? -7.291 1.680 -0.898 1.00 95.00 173 PHE A CA 1
ATOM 1398 C C . PHE A 1 173 ? -8.683 1.090 -0.632 1.00 95.00 173 PHE A C 1
ATOM 1400 O O . PHE A 1 173 ? -9.343 1.476 0.338 1.00 95.00 173 PHE A O 1
ATOM 1407 N N . TRP A 1 174 ? -9.132 0.120 -1.432 1.00 94.25 174 TRP A N 1
ATOM 1408 C CA . TRP A 1 174 ? -10.459 -0.467 -1.228 1.00 94.25 174 TRP A CA 1
ATOM 1409 C C . TRP A 1 174 ? -10.557 -1.263 0.067 1.00 94.25 174 TRP A C 1
ATOM 1411 O O . TRP A 1 174 ? -11.608 -1.232 0.706 1.00 94.25 174 TRP A O 1
ATOM 1421 N N . TYR A 1 175 ? -9.481 -1.902 0.530 1.00 93.06 175 TYR A N 1
ATOM 1422 C CA . TYR A 1 175 ? -9.471 -2.536 1.849 1.00 93.06 175 TYR A CA 1
ATOM 1423 C C . TYR A 1 175 ? -9.651 -1.515 2.982 1.00 93.06 175 TYR A C 1
ATOM 1425 O O . TYR A 1 175 ? -10.392 -1.797 3.930 1.00 93.06 175 TYR A O 1
ATOM 1433 N N . TYR A 1 176 ? -9.069 -0.312 2.872 1.00 94.38 176 TYR A N 1
ATOM 1434 C CA . TYR A 1 176 ? -9.315 0.777 3.827 1.00 94.38 176 TYR A CA 1
ATOM 1435 C C . TYR A 1 176 ? -10.769 1.244 3.852 1.00 94.38 176 TYR A C 1
ATOM 1437 O O . TYR A 1 176 ? -11.253 1.651 4.905 1.00 94.38 176 TYR A O 1
ATOM 1445 N N . MET A 1 177 ? -11.471 1.186 2.723 1.00 94.00 177 MET A N 1
ATOM 1446 C CA . MET A 1 177 ? -12.874 1.595 2.647 1.00 94.00 177 MET A CA 1
ATOM 1447 C C . MET A 1 177 ? -13.810 0.482 3.121 1.00 94.00 177 MET A C 1
ATOM 1449 O O . MET A 1 177 ? -14.657 0.697 3.988 1.00 94.00 177 MET A O 1
ATOM 1453 N N . LEU A 1 178 ? -13.641 -0.727 2.587 1.00 94.44 178 LEU A N 1
ATOM 1454 C CA . LEU A 1 178 ? -14.556 -1.844 2.801 1.00 94.44 178 LEU A CA 1
ATOM 1455 C C . LEU A 1 178 ? -14.546 -2.333 4.247 1.00 94.44 178 LEU A C 1
ATOM 1457 O O . LEU A 1 178 ? -15.613 -2.577 4.805 1.00 94.44 178 LEU A O 1
ATOM 1461 N N . PHE A 1 179 ? -13.375 -2.446 4.880 1.00 94.31 179 PHE A N 1
ATOM 1462 C CA . PHE A 1 179 ? -13.287 -2.981 6.238 1.00 94.31 179 PHE A CA 1
ATOM 1463 C C . PHE A 1 179 ? -14.125 -2.190 7.264 1.00 94.31 179 PHE A C 1
ATOM 1465 O O . PHE A 1 179 ? -14.998 -2.792 7.897 1.00 94.31 179 PHE A O 1
ATOM 1472 N N . PRO A 1 180 ? -13.936 -0.866 7.444 1.00 93.12 180 PRO A N 1
ATOM 1473 C CA . PRO A 1 180 ? -14.748 -0.107 8.387 1.00 93.12 180 PRO A CA 1
ATOM 1474 C C . PRO A 1 180 ? -16.220 -0.029 7.964 1.00 93.12 180 PRO A C 1
ATOM 1476 O O . PRO A 1 180 ? -17.073 -0.015 8.847 1.00 93.12 180 PRO A O 1
ATOM 1479 N N . ILE A 1 181 ? -16.553 -0.023 6.665 1.00 93.88 181 ILE A N 1
ATOM 1480 C CA . ILE A 1 181 ? -17.956 -0.054 6.206 1.00 93.88 181 ILE A CA 1
ATOM 1481 C C . ILE A 1 181 ? -18.635 -1.348 6.664 1.00 93.88 181 ILE A C 1
ATOM 1483 O O . ILE A 1 181 ? -19.676 -1.296 7.319 1.00 93.88 181 ILE A O 1
ATOM 1487 N N . LEU A 1 182 ? -18.029 -2.502 6.374 1.00 93.44 182 LEU A N 1
ATOM 1488 C CA . LEU A 1 182 ? -18.548 -3.807 6.783 1.00 93.44 182 LEU A CA 1
ATOM 1489 C C . LEU A 1 182 ? -18.658 -3.893 8.305 1.00 93.44 182 LEU A C 1
ATOM 1491 O O . LEU A 1 182 ? -19.680 -4.338 8.823 1.00 93.44 182 LEU A O 1
ATOM 1495 N N . LEU A 1 183 ? -17.650 -3.401 9.028 1.00 91.19 183 LEU A N 1
ATOM 1496 C CA . LEU A 1 183 ? -17.685 -3.355 10.484 1.00 91.19 183 LEU A CA 1
ATOM 1497 C C . LEU A 1 183 ? -18.892 -2.553 10.993 1.00 91.19 183 LEU A C 1
ATOM 1499 O O . LEU A 1 183 ? -19.637 -3.043 11.829 1.00 91.19 183 LEU A O 1
ATOM 1503 N N . HIS A 1 184 ? -19.152 -1.356 10.475 1.00 87.75 184 HIS A N 1
ATOM 1504 C CA . HIS A 1 184 ? -20.319 -0.592 10.924 1.00 87.75 184 HIS A CA 1
ATOM 1505 C C . HIS A 1 184 ? -21.634 -1.284 10.542 1.00 87.75 184 HIS A C 1
ATOM 1507 O O . HIS A 1 184 ? -22.539 -1.334 11.364 1.00 87.75 184 HIS A O 1
ATOM 1513 N N . LEU A 1 185 ? -21.741 -1.884 9.354 1.00 89.25 185 LEU A N 1
ATOM 1514 C CA . LEU A 1 185 ? -22.955 -2.592 8.927 1.00 89.25 185 LEU A CA 1
ATOM 1515 C C . LEU A 1 185 ? -23.295 -3.803 9.810 1.00 89.25 185 LEU A C 1
ATOM 1517 O O . LEU A 1 185 ? -24.469 -4.041 10.093 1.00 89.25 185 LEU A O 1
ATOM 1521 N N . PHE A 1 186 ? -22.290 -4.563 10.249 1.00 85.31 186 PHE A N 1
ATOM 1522 C CA . PHE A 1 186 ? -22.501 -5.742 11.094 1.00 85.31 186 PHE A CA 1
ATOM 1523 C C . PHE A 1 186 ? -22.639 -5.417 12.586 1.00 85.31 186 PHE A C 1
ATOM 1525 O O . PHE A 1 186 ? -23.227 -6.216 13.311 1.00 85.31 186 PHE A O 1
ATOM 1532 N N . PHE A 1 187 ? -22.108 -4.279 13.046 1.00 76.44 187 PHE A N 1
ATOM 1533 C CA . PHE A 1 187 ? -22.065 -3.923 14.469 1.00 76.44 187 PHE A CA 1
ATOM 1534 C C . PHE A 1 187 ? -23.007 -2.766 14.875 1.00 76.44 187 PHE A C 1
ATOM 1536 O O . PHE A 1 187 ? -23.181 -2.564 16.071 1.00 76.44 187 PHE A O 1
ATOM 1543 N N . ASN A 1 188 ? -23.657 -2.051 13.938 1.00 62.03 188 ASN A N 1
ATOM 1544 C CA . ASN A 1 188 ? -24.755 -1.093 14.219 1.00 62.03 188 ASN A CA 1
ATOM 1545 C C . ASN A 1 188 ? -26.159 -1.744 14.275 1.00 62.03 188 ASN A C 1
ATOM 1547 O O . ASN A 1 188 ? -27.166 -1.054 14.112 1.00 62.03 188 ASN A O 1
ATOM 1551 N N . LYS A 1 189 ? -26.248 -3.060 14.491 1.00 47.97 189 LYS A N 1
ATOM 1552 C CA . LYS A 1 189 ? -27.494 -3.745 14.874 1.00 47.97 189 LYS A CA 1
ATOM 1553 C C . LYS A 1 189 ? -27.420 -4.150 16.338 1.00 47.97 189 LYS A C 1
ATOM 1555 O O . LYS A 1 189 ? -28.460 -4.030 17.015 1.00 47.97 189 LYS A O 1
#

Sequence (189 aa):
MRKFYWNFSKTNELLEGNVSIYLDLIRGISAILVVMEHLSSRLFVGYGDIENQSLLAMLLYLLNILGGPAVIIFFVLSGLFISRSVLKAVYENKWSWKSYLINRFSRLLVVLIPALILTFILDSIAASFFGYESYTNAYSNLKDFIGNIFFLQNVFVGVYGSNAPLWSLNYEFWYYMLFPILLHLFFNK